Protein AF-A0A8K1I849-F1 (afdb_monomer_lite)

pLDDT: mean 77.31, std 16.28, range [33.94, 93.88]

Radius of gyration: 27.71 Å; chains: 1; bounding box: 70×75×67 Å

Organism: NCBI:txid1174671

InterPro domains:
  IPR000477 Reverse transcriptase domain [PF00078] (23-83)
  IPR000477 Reverse transcriptase domain [PS50878] (1-84)
  IPR024937 Domain X [PF01348] (109-216)
  IPR043502 DNA/RNA polymerase superfamily [SSF56672] (16-98)
  IPR049030 AI2M/AI1M-like, HNH endonuclease domain [PF21368] (250-295)
  IPR051083 Group II Intron Splicing and Mobility/Defense [PTHR34047] (20-305)

Sequence (311 aa):
MRKHIAERSQFRAIDFGNDGFKRLFYIRYADDWIVGIRGTLQEAKEILNKISLFCASIGLTVSESKTKITAINTDPALFLGTSILRSNHRSHRKMGAMRRLRRNNLGLRFEAPLDRINKKLSQTKFMVNGKSAPKFLWLHNDHDQIIVLYNSVLRGYLNYYSFTHNYGRLATYLEYILKQSCAKLLATKFTLGTMAQTYKKFGHRLTSPKGKTFFKPSYRATYKYMVKPNPVVGALSQEKTNATFEYLRCKNCDSDYRVEYHHIRAMQDLNPKISYMDRLMVKANRKRIPLCIACQKMKHRKRETVFDQTT

Foldseek 3Di:
DVVVVVVVVVDPPDPPPDPPDWDWDWDDDPPFIDIDIPDDPVVVVVVVVVVQVVCVVVVHHDDPVPDDDDDLAPDWDAGPQKTKHWDPDFAFDQDDPVRDTDTDPRDIFIARPVVVVVVVCVVQPCDDPNAGAAPLLCLLPDLLVLLLVLQVVLVVVLLQCLQGPCSLVVNVVSLVSSVVNSLNSVCVSVVVVDSVSQCVVCNPQNADPVGRTRDDDDSDRPNDRNPDDDVSVVVVVVPPDPPDVPQFAASPPRDRPAKDKDFDDDLVPQDVVQDVVSVNCVSSVHRIGIHHPVVVVVVVVSVVVVVVPPD

Structure (mmCIF, N/CA/C/O backbone):
data_AF-A0A8K1I849-F1
#
_entry.id   AF-A0A8K1I849-F1
#
loop_
_atom_site.group_PDB
_atom_site.id
_atom_site.type_symbol
_atom_site.label_atom_id
_atom_site.label_alt_id
_atom_site.label_comp_id
_atom_site.label_asym_id
_atom_site.label_entity_id
_atom_site.label_seq_id
_atom_site.pdbx_PDB_ins_code
_atom_site.Cartn_x
_atom_site.Cartn_y
_atom_site.Cartn_z
_atom_site.occupancy
_atom_site.B_iso_or_equiv
_atom_site.auth_seq_id
_atom_site.auth_comp_id
_atom_site.auth_asym_id
_atom_site.auth_atom_id
_atom_site.pdbx_PDB_model_num
ATOM 1 N N . MET A 1 1 ? -32.498 -13.004 22.921 1.00 40.56 1 MET A N 1
ATOM 2 C CA . MET A 1 1 ? -32.167 -12.146 21.754 1.00 40.56 1 MET A CA 1
ATOM 3 C C . MET A 1 1 ? -33.235 -11.077 21.465 1.00 40.56 1 MET A C 1
ATOM 5 O O . MET A 1 1 ? -32.873 -9.914 21.382 1.00 40.56 1 MET A O 1
ATOM 9 N N . ARG A 1 2 ? -34.537 -11.411 21.387 1.00 33.94 2 ARG A N 1
ATOM 10 C CA . ARG A 1 2 ? -35.626 -10.433 21.131 1.00 33.94 2 ARG A CA 1
ATOM 11 C C . ARG A 1 2 ? -35.827 -9.369 22.231 1.00 33.94 2 ARG A C 1
ATOM 13 O O . ARG A 1 2 ? -36.049 -8.213 21.896 1.00 33.94 2 ARG A O 1
ATOM 20 N N . LYS A 1 3 ? -35.656 -9.724 23.513 1.00 40.28 3 LYS A N 1
ATOM 21 C CA . LYS A 1 3 ? -35.734 -8.786 24.660 1.00 40.28 3 LYS A CA 1
ATOM 22 C C . LYS A 1 3 ? -34.736 -7.622 24.543 1.00 40.28 3 LYS A C 1
ATOM 24 O O . LYS A 1 3 ? -35.131 -6.467 24.591 1.00 40.28 3 LYS A O 1
ATOM 29 N N . HIS A 1 4 ? -33.476 -7.927 24.234 1.00 42.62 4 HIS A N 1
ATOM 30 C CA . HIS A 1 4 ? -32.432 -6.913 24.056 1.00 42.62 4 HIS A CA 1
ATOM 31 C C . HIS A 1 4 ? -32.595 -6.059 22.793 1.00 42.62 4 HIS A C 1
ATOM 33 O O . HIS A 1 4 ? -32.086 -4.945 22.744 1.00 42.62 4 HIS A O 1
ATOM 39 N N . ILE A 1 5 ? -33.290 -6.557 21.762 1.00 49.19 5 ILE A N 1
ATOM 40 C CA . ILE A 1 5 ? -33.628 -5.768 20.565 1.00 49.19 5 ILE A CA 1
ATOM 41 C C . ILE A 1 5 ? -34.749 -4.768 20.893 1.00 49.19 5 ILE A C 1
ATOM 43 O O . ILE A 1 5 ? -34.669 -3.616 20.472 1.00 49.19 5 ILE A O 1
ATOM 47 N N . ALA A 1 6 ? -35.741 -5.182 21.691 1.00 50.81 6 ALA A N 1
ATOM 48 C CA . ALA A 1 6 ? -36.818 -4.317 22.174 1.00 50.81 6 ALA A CA 1
ATOM 49 C C . ALA A 1 6 ? -36.298 -3.219 23.122 1.00 50.81 6 ALA A C 1
ATOM 51 O O . ALA A 1 6 ? -36.608 -2.048 22.917 1.00 50.81 6 ALA A O 1
ATOM 52 N N . GLU A 1 7 ? -35.412 -3.554 24.065 1.00 55.34 7 GLU A N 1
ATOM 53 C CA . GLU A 1 7 ? -34.716 -2.575 24.924 1.00 55.34 7 GLU A CA 1
ATOM 54 C C . GLU A 1 7 ? -33.895 -1.567 24.098 1.00 55.34 7 GLU A C 1
ATOM 56 O O . GLU A 1 7 ? -33.888 -0.370 24.379 1.00 55.34 7 GLU A O 1
ATOM 61 N N . ARG A 1 8 ? -33.261 -2.017 23.004 1.00 50.53 8 ARG A N 1
ATOM 62 C CA . ARG A 1 8 ? -32.511 -1.150 22.077 1.00 50.53 8 ARG A CA 1
ATOM 63 C C . ARG A 1 8 ? -33.383 -0.121 21.356 1.00 50.53 8 ARG A C 1
ATOM 65 O O . ARG A 1 8 ? -32.864 0.911 20.941 1.00 50.53 8 ARG A O 1
ATOM 72 N N . SER A 1 9 ? -34.669 -0.419 21.169 1.00 51.84 9 SER A N 1
ATOM 73 C CA . SER A 1 9 ? -35.619 0.434 20.445 1.00 51.84 9 SER A CA 1
ATOM 74 C C . SER A 1 9 ? -36.233 1.545 21.305 1.00 51.84 9 SER A C 1
ATOM 76 O O . SER A 1 9 ? -36.735 2.523 20.757 1.00 51.84 9 SER A O 1
ATOM 78 N N . GLN A 1 10 ? -36.144 1.435 22.638 1.00 50.25 10 GLN A N 1
ATOM 79 C CA . GLN A 1 10 ? -36.663 2.439 23.577 1.00 50.25 10 GLN A CA 1
ATOM 80 C C . GLN A 1 10 ? -35.821 3.723 23.612 1.00 50.25 10 GLN A C 1
ATOM 82 O O . GLN A 1 10 ? -36.322 4.785 23.973 1.00 50.25 10 GLN A O 1
ATOM 87 N N . PHE A 1 11 ? -34.560 3.666 23.181 1.00 48.47 11 PHE A N 1
ATOM 88 C CA . PHE A 1 11 ? -33.680 4.829 23.134 1.00 48.47 11 PHE A CA 1
ATOM 89 C C . PHE A 1 11 ? -33.565 5.368 21.702 1.00 48.47 11 PHE A C 1
ATOM 91 O O . PHE A 1 11 ? -33.122 4.667 20.789 1.00 48.47 11 PHE A O 1
ATOM 98 N N . ARG A 1 12 ? -33.926 6.642 21.486 1.00 44.44 12 ARG A N 1
ATOM 99 C CA . ARG A 1 12 ? -33.784 7.303 20.176 1.00 44.44 12 ARG A CA 1
ATOM 100 C C . ARG A 1 12 ? -32.334 7.220 19.688 1.00 44.44 12 ARG A C 1
ATOM 102 O O . ARG A 1 12 ? -31.409 7.684 20.348 1.00 44.44 12 ARG A O 1
ATOM 109 N N . ALA A 1 13 ? -32.139 6.743 18.458 1.00 48.34 13 ALA A N 1
ATOM 110 C CA . ALA A 1 13 ? -30.832 6.560 17.818 1.00 48.34 13 ALA A CA 1
ATOM 111 C C . ALA A 1 13 ? -30.008 7.854 17.583 1.00 48.34 13 ALA A C 1
ATOM 113 O O . ALA A 1 13 ? -28.951 7.794 16.947 1.00 48.34 13 ALA A O 1
ATOM 114 N N . ILE A 1 14 ? -30.458 9.026 18.051 1.00 44.47 14 ILE A N 1
ATOM 115 C CA . ILE A 1 14 ? -29.965 10.354 17.633 1.00 44.47 14 ILE A CA 1
ATOM 116 C C . ILE A 1 14 ? -29.714 11.312 18.816 1.00 44.47 14 ILE A C 1
ATOM 118 O O . ILE A 1 14 ? -29.212 12.407 18.590 1.00 44.47 14 ILE A O 1
ATOM 122 N N . ASP A 1 15 ? -29.961 10.938 20.076 1.00 42.47 15 ASP A N 1
ATOM 123 C CA . ASP A 1 15 ? -29.636 11.868 21.166 1.00 42.47 15 ASP A CA 1
ATOM 124 C C . ASP A 1 15 ? -28.125 11.856 21.467 1.00 42.47 15 ASP A C 1
ATOM 126 O O . ASP A 1 15 ? -27.563 10.904 22.015 1.00 42.47 15 ASP A O 1
ATOM 130 N N . PHE A 1 16 ? -27.426 12.889 20.994 1.00 49.12 16 PHE A N 1
ATOM 131 C CA . PHE A 1 16 ? -25.986 13.053 21.181 1.00 49.12 16 PHE A CA 1
ATOM 132 C C . PHE A 1 16 ? -25.639 13.764 22.497 1.00 49.12 16 PHE A C 1
ATOM 134 O O . PHE A 1 16 ? -24.451 13.782 22.832 1.00 49.12 16 PHE A O 1
ATOM 141 N N . GLY A 1 17 ? -26.628 14.326 23.207 1.00 48.84 17 GLY A N 1
ATOM 142 C CA . GLY A 1 17 ? -26.443 15.177 24.387 1.00 48.84 17 GLY A CA 1
ATOM 143 C C . GLY A 1 17 ? -26.643 14.494 25.742 1.00 48.84 17 GLY A C 1
ATOM 144 O O . GLY A 1 17 ? -26.240 15.063 26.747 1.00 48.84 17 GLY A O 1
ATOM 145 N N . ASN A 1 18 ? -27.213 13.286 25.784 1.00 51.16 18 ASN A N 1
ATOM 146 C CA . ASN A 1 18 ? -27.456 12.568 27.038 1.00 51.16 18 ASN A CA 1
ATOM 147 C C . ASN A 1 18 ? -26.237 11.739 27.483 1.00 51.16 18 ASN A C 1
ATOM 149 O O . ASN A 1 18 ? -25.807 10.828 26.770 1.00 51.16 18 ASN A O 1
ATOM 153 N N . ASP A 1 19 ? -25.720 12.021 28.683 1.00 54.88 19 ASP A N 1
ATOM 154 C CA . ASP A 1 19 ? -24.564 11.340 29.299 1.00 54.88 19 ASP A CA 1
ATOM 155 C C . ASP A 1 19 ? -24.845 9.851 29.614 1.00 54.88 19 ASP A C 1
ATOM 157 O O . ASP A 1 19 ? -23.942 9.021 29.711 1.00 54.88 19 ASP A O 1
ATOM 161 N N . GLY A 1 20 ? -26.128 9.470 29.661 1.00 54.41 20 GLY A N 1
ATOM 162 C CA . GLY A 1 20 ? -26.575 8.082 29.801 1.00 54.41 20 GLY A CA 1
ATOM 163 C C . GLY A 1 20 ? -26.543 7.246 28.511 1.00 54.41 20 GLY A C 1
ATOM 164 O O . GLY A 1 20 ? -26.659 6.022 28.584 1.00 54.41 20 GLY A O 1
ATOM 165 N N . PHE A 1 21 ? -26.380 7.846 27.320 1.00 60.16 21 PHE A N 1
ATOM 166 C CA . PHE A 1 21 ? -26.436 7.096 26.055 1.00 60.16 21 PHE A CA 1
ATOM 167 C C . PHE A 1 21 ? -25.064 6.570 25.610 1.00 60.16 21 PHE A C 1
ATOM 169 O O . PHE A 1 21 ? -24.376 7.148 24.756 1.00 60.16 21 PHE A O 1
ATOM 176 N N . LYS A 1 22 ? -24.681 5.416 26.162 1.00 66.06 22 LYS A N 1
ATOM 177 C CA . LYS A 1 22 ? -23.439 4.713 25.814 1.00 66.06 22 LYS A CA 1
ATOM 178 C C . LYS A 1 22 ? -23.646 3.850 24.569 1.00 66.06 22 LYS A C 1
ATOM 180 O O . LYS A 1 22 ? -24.482 2.950 24.538 1.00 66.06 22 LYS A O 1
ATOM 185 N N . ARG A 1 23 ? -22.873 4.120 23.510 1.00 69.44 23 ARG A N 1
ATOM 186 C CA . ARG A 1 23 ? -22.848 3.288 22.294 1.00 69.44 23 ARG A CA 1
ATOM 187 C C . ARG A 1 23 ? -21.627 2.384 22.317 1.00 69.44 23 ARG A C 1
ATOM 189 O O . ARG A 1 23 ? -20.505 2.877 22.436 1.00 69.44 23 ARG A O 1
ATOM 196 N N . LEU A 1 24 ? -21.867 1.093 22.120 1.00 82.69 24 LEU A N 1
ATOM 197 C CA . LEU A 1 24 ? -20.843 0.096 21.849 1.00 82.69 24 LEU A CA 1
ATOM 198 C C . LEU A 1 24 ? -20.982 -0.383 20.403 1.00 82.69 24 LEU A C 1
ATOM 200 O O . LEU A 1 24 ? -22.062 -0.783 19.962 1.00 82.69 24 LEU A O 1
ATOM 204 N N . PHE A 1 25 ? -19.876 -0.336 19.673 1.00 85.12 25 PHE A N 1
ATOM 205 C CA . PHE A 1 25 ? -19.735 -0.885 18.333 1.00 85.12 25 PHE A CA 1
ATOM 206 C C . PHE A 1 25 ? -18.730 -2.024 18.374 1.00 85.12 25 PHE A C 1
ATOM 208 O O . PHE A 1 25 ? -17.683 -1.894 18.996 1.00 85.12 25 PHE A O 1
ATOM 215 N N . TYR A 1 26 ? -19.037 -3.120 17.694 1.00 88.94 26 TYR A N 1
ATOM 216 C CA . TYR A 1 26 ? -18.156 -4.272 17.584 1.00 88.94 26 TYR A CA 1
ATOM 217 C C . TYR A 1 26 ? -18.028 -4.665 16.119 1.00 88.94 26 TYR A C 1
ATOM 219 O O . TYR A 1 26 ? -19.035 -4.790 15.421 1.00 88.94 26 TYR A O 1
ATOM 227 N N . ILE A 1 27 ? -16.792 -4.837 15.660 1.00 90.06 27 ILE A N 1
ATOM 228 C CA . ILE A 1 27 ? -16.471 -5.308 14.314 1.00 90.06 27 ILE A CA 1
ATOM 229 C C . ILE A 1 27 ? -15.410 -6.397 14.449 1.00 90.06 27 ILE A C 1
ATOM 231 O O . ILE A 1 27 ? -14.403 -6.199 15.127 1.00 90.06 27 ILE A O 1
ATOM 235 N N . ARG A 1 28 ? -15.620 -7.528 13.773 1.00 89.25 28 ARG A N 1
ATOM 236 C CA . ARG A 1 28 ? -14.688 -8.659 13.723 1.00 89.25 28 ARG A CA 1
ATOM 237 C C . ARG A 1 28 ? -14.392 -9.043 12.279 1.00 89.25 28 ARG A C 1
ATOM 239 O O . ARG A 1 28 ? -15.302 -9.099 11.455 1.00 89.25 28 ARG A O 1
ATOM 246 N N . TYR A 1 29 ? -13.130 -9.340 12.000 1.00 87.88 29 TYR A N 1
ATOM 247 C CA . TYR A 1 29 ? -12.641 -9.902 10.750 1.00 87.88 29 TYR A CA 1
ATOM 248 C C . TYR A 1 29 ? -11.634 -11.015 11.068 1.00 87.88 29 TYR A C 1
ATOM 250 O O . TYR A 1 29 ? -10.515 -10.737 11.490 1.00 87.88 29 TYR A O 1
ATOM 258 N N . ALA A 1 30 ? -12.036 -12.276 10.873 1.00 87.06 30 ALA A N 1
ATOM 259 C CA . ALA A 1 30 ? -11.278 -13.448 11.326 1.00 87.06 30 ALA A CA 1
A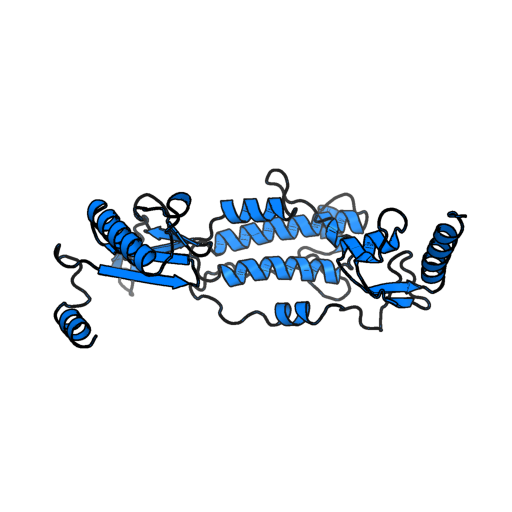TOM 260 C C . ALA A 1 30 ? -10.900 -13.334 12.819 1.00 87.06 30 ALA A C 1
ATOM 262 O O . ALA A 1 30 ? -11.806 -13.295 13.654 1.00 87.06 30 ALA A O 1
ATOM 263 N N . ASP A 1 31 ? -9.610 -13.252 13.150 1.00 84.69 31 ASP A N 1
ATOM 264 C CA . ASP A 1 31 ? -9.111 -13.109 14.526 1.00 84.69 31 ASP A CA 1
ATOM 265 C C . ASP A 1 31 ? -8.946 -11.647 14.964 1.00 84.69 31 ASP A C 1
ATOM 267 O O . ASP A 1 31 ? -8.886 -11.366 16.160 1.00 84.69 31 ASP A O 1
ATOM 271 N N . ASP A 1 32 ? -8.919 -10.706 14.016 1.00 85.62 32 ASP A N 1
ATOM 272 C CA . ASP A 1 32 ? -8.790 -9.279 14.300 1.00 85.62 32 ASP A CA 1
ATOM 273 C C . ASP A 1 32 ? -10.168 -8.680 14.614 1.00 85.62 32 ASP A C 1
ATOM 275 O O . ASP A 1 32 ? -11.109 -8.756 13.820 1.00 85.62 32 ASP A O 1
ATOM 279 N N . TRP A 1 33 ? -10.299 -8.017 15.758 1.00 89.31 33 TRP A N 1
ATOM 280 C CA . TRP A 1 33 ? -11.529 -7.336 16.156 1.00 89.31 33 TRP A CA 1
ATOM 281 C C . TRP A 1 33 ? -11.246 -5.952 16.733 1.00 89.31 33 TRP A C 1
ATOM 283 O O . TRP A 1 33 ? -10.154 -5.659 17.213 1.00 89.31 33 TRP A O 1
ATOM 293 N N . ILE A 1 34 ? -12.248 -5.080 16.660 1.00 91.25 34 ILE A N 1
ATOM 294 C CA . ILE A 1 34 ? -12.216 -3.743 17.244 1.00 91.25 34 ILE A CA 1
ATOM 295 C C . ILE A 1 34 ? -13.549 -3.449 17.927 1.00 91.25 34 ILE A C 1
ATOM 297 O O . ILE A 1 34 ? -14.625 -3.724 17.387 1.00 91.25 34 ILE A O 1
ATOM 301 N N . VAL A 1 35 ? -13.466 -2.881 19.130 1.00 90.44 35 VAL A N 1
ATOM 302 C CA . VAL A 1 35 ? -14.620 -2.442 19.916 1.00 90.44 35 VAL A CA 1
ATOM 303 C C . VAL A 1 35 ? -14.536 -0.924 20.064 1.00 90.44 35 VAL A C 1
ATOM 305 O O . VAL A 1 35 ? -13.564 -0.397 20.599 1.00 90.44 35 VAL A O 1
ATOM 308 N N . GLY A 1 36 ? -15.538 -0.208 19.562 1.00 89.25 36 GLY A N 1
ATOM 309 C CA . GLY A 1 36 ? -15.676 1.236 19.725 1.00 89.25 36 GLY A CA 1
ATOM 310 C C . GLY A 1 36 ? -16.627 1.548 20.872 1.00 89.25 36 GLY A C 1
ATOM 311 O O . GLY A 1 36 ? -17.797 1.179 20.804 1.00 89.25 36 GLY A O 1
ATOM 312 N N . ILE A 1 37 ? -16.144 2.240 21.902 1.00 87.06 37 ILE A N 1
ATOM 313 C CA . ILE A 1 37 ? -16.926 2.590 23.094 1.00 87.06 37 ILE A CA 1
ATOM 314 C C . ILE A 1 37 ? -17.004 4.112 23.186 1.00 87.06 37 ILE A C 1
ATOM 316 O O . ILE A 1 37 ? -15.984 4.799 23.131 1.00 87.06 37 ILE A O 1
ATOM 320 N N . ARG A 1 38 ? -18.218 4.651 23.325 1.00 83.81 38 ARG A N 1
ATOM 321 C CA . ARG A 1 38 ? -18.421 6.039 23.758 1.00 83.81 38 ARG A CA 1
ATOM 322 C C . ARG A 1 38 ? -18.546 6.040 25.282 1.00 83.81 38 ARG A C 1
ATOM 324 O O . ARG A 1 38 ? -19.649 5.857 25.784 1.00 83.81 38 ARG A O 1
ATOM 331 N N . GLY A 1 39 ? -17.420 6.199 25.969 1.00 83.19 39 GLY A N 1
ATOM 332 C CA . GLY A 1 39 ? -17.322 6.044 27.419 1.00 83.19 39 GLY A CA 1
ATOM 333 C C . GLY A 1 39 ? -15.946 6.424 27.965 1.00 83.19 39 GLY A C 1
ATOM 334 O O . GLY A 1 39 ? -15.106 6.951 27.228 1.00 83.19 39 GLY A O 1
ATOM 335 N N . THR A 1 40 ? -15.721 6.164 29.252 1.00 86.25 40 THR A N 1
ATOM 336 C CA . THR A 1 40 ? -14.447 6.454 29.932 1.00 86.25 40 THR A CA 1
ATOM 337 C C . THR A 1 40 ? -13.411 5.344 29.709 1.00 86.25 40 THR A C 1
ATOM 339 O O . THR A 1 40 ? -13.722 4.240 29.259 1.00 86.25 40 THR A O 1
ATOM 342 N N . LEU A 1 41 ? -12.143 5.618 30.039 1.00 86.75 41 LEU A N 1
ATOM 343 C CA . LEU A 1 41 ? -11.076 4.612 29.961 1.00 86.75 41 LEU A CA 1
ATOM 344 C C . LEU A 1 41 ? -11.334 3.420 30.898 1.00 86.75 41 LEU A C 1
ATOM 346 O O . LEU A 1 41 ? -10.996 2.288 30.557 1.00 86.75 41 LEU A O 1
ATOM 350 N N . GLN A 1 42 ? -11.924 3.672 32.067 1.00 88.69 42 GLN A N 1
ATOM 351 C CA . GLN A 1 42 ? -12.242 2.634 33.045 1.00 88.69 42 GLN A CA 1
ATOM 352 C C . GLN A 1 42 ? -13.262 1.642 32.480 1.00 88.69 42 GLN A C 1
ATOM 354 O O . GLN A 1 42 ? -13.030 0.438 32.520 1.00 88.69 42 GLN A O 1
ATOM 359 N N . GLU A 1 43 ? -14.311 2.140 31.830 1.00 86.94 43 GLU A N 1
ATOM 360 C CA . GLU A 1 43 ? -15.310 1.299 31.163 1.00 86.94 43 GLU A CA 1
ATOM 361 C C . GLU A 1 43 ? -14.695 0.452 30.045 1.00 86.94 43 GLU A C 1
ATOM 363 O O . GLU A 1 43 ? -15.034 -0.720 29.881 1.00 86.94 43 GLU A O 1
ATOM 368 N N . ALA A 1 44 ? -13.750 1.018 29.288 1.00 88.94 44 ALA A N 1
ATOM 369 C CA . ALA A 1 44 ? -13.028 0.265 28.267 1.00 88.94 44 ALA A CA 1
ATOM 370 C C . ALA A 1 44 ? -12.204 -0.886 28.870 1.00 88.94 44 ALA A C 1
ATOM 372 O O . ALA A 1 44 ? -12.181 -1.977 28.299 1.00 88.94 44 ALA A O 1
ATOM 373 N N . LYS A 1 45 ? -11.575 -0.672 30.034 1.00 90.62 45 LYS A N 1
ATOM 374 C CA . LYS A 1 45 ? -10.851 -1.722 30.771 1.00 90.62 45 LYS A CA 1
ATOM 375 C C . LYS A 1 45 ? -11.796 -2.793 31.314 1.00 90.62 45 LYS A C 1
ATOM 377 O O . LYS A 1 45 ? -11.506 -3.976 31.184 1.00 90.62 45 LYS A O 1
ATOM 382 N N . GLU A 1 46 ? -12.944 -2.405 31.861 1.00 91.38 46 GLU A N 1
ATOM 383 C CA . GLU A 1 46 ? -13.953 -3.353 32.348 1.00 91.38 46 GLU A CA 1
ATOM 384 C C . GLU A 1 46 ? -14.502 -4.237 31.225 1.00 91.38 46 GLU A C 1
ATOM 386 O O . GLU A 1 46 ? -14.643 -5.449 31.389 1.00 91.38 46 GLU A O 1
ATOM 391 N N . ILE A 1 47 ? -14.788 -3.644 30.063 1.00 89.69 47 ILE A N 1
ATOM 392 C CA . ILE A 1 47 ? -15.239 -4.387 28.883 1.00 89.69 47 ILE A CA 1
ATOM 393 C C . ILE A 1 47 ? -14.140 -5.330 28.394 1.00 89.69 47 ILE A C 1
ATOM 395 O O . ILE A 1 47 ? -14.435 -6.483 28.087 1.00 89.69 47 ILE A O 1
ATOM 399 N N . LEU A 1 48 ? -12.882 -4.880 28.366 1.00 90.25 48 LEU A N 1
ATOM 400 C CA . LEU A 1 48 ? -11.762 -5.743 28.005 1.00 90.25 48 LEU A CA 1
ATOM 401 C C . LEU A 1 48 ? -11.643 -6.938 28.960 1.00 90.25 48 LEU A C 1
ATOM 403 O O . LEU A 1 48 ? -11.535 -8.063 28.489 1.00 90.25 48 LEU A O 1
ATOM 407 N N . ASN A 1 49 ? -11.757 -6.723 30.273 1.00 91.25 49 ASN A N 1
ATOM 408 C CA . ASN A 1 49 ? -11.714 -7.803 31.262 1.00 91.25 49 ASN A CA 1
ATOM 409 C C . ASN A 1 49 ? -12.850 -8.814 31.057 1.00 91.25 49 ASN A C 1
ATOM 411 O O . ASN A 1 49 ? -12.612 -10.020 31.069 1.00 91.25 49 ASN A O 1
ATOM 415 N N . LYS A 1 50 ? -14.076 -8.341 30.800 1.00 91.75 50 LYS A N 1
ATOM 416 C CA . LYS A 1 50 ? -15.220 -9.214 30.487 1.00 91.75 50 LYS A CA 1
ATOM 417 C C . LYS A 1 50 ? -14.981 -10.038 29.219 1.00 91.75 50 LYS A C 1
ATOM 419 O O . LYS A 1 50 ? -15.308 -11.222 29.195 1.00 91.75 50 LYS A O 1
ATOM 424 N N . ILE A 1 51 ? -14.395 -9.433 28.184 1.00 90.06 51 ILE A N 1
ATOM 425 C CA . ILE A 1 51 ? -14.030 -10.134 26.946 1.00 90.06 51 ILE A CA 1
ATOM 426 C C . ILE A 1 51 ? -12.940 -11.174 27.221 1.00 90.06 51 ILE A C 1
ATOM 428 O O . ILE A 1 51 ? -13.067 -12.300 26.757 1.00 90.06 51 ILE A O 1
ATOM 432 N N . SER A 1 52 ? -11.913 -10.841 28.005 1.00 90.38 52 SER A N 1
ATOM 433 C CA . SER A 1 52 ? -10.838 -11.774 28.361 1.00 90.38 52 SER A CA 1
ATOM 434 C C . SER A 1 52 ? -11.352 -12.986 29.136 1.00 90.38 52 SER A C 1
ATOM 436 O O . SER A 1 52 ? -10.982 -14.110 28.809 1.00 90.38 52 SER A O 1
ATOM 438 N N . LEU A 1 53 ? -12.255 -12.781 30.101 1.00 92.25 53 LEU A N 1
ATOM 439 C CA . LEU A 1 53 ? -12.904 -13.871 30.839 1.00 92.25 53 LEU A CA 1
ATOM 440 C C . LEU A 1 53 ? -13.745 -14.764 29.916 1.00 92.25 53 LEU A C 1
ATOM 442 O O . LEU A 1 53 ? -13.699 -15.986 30.026 1.00 92.25 53 LEU A O 1
ATOM 446 N N . PHE A 1 54 ? -14.475 -14.165 28.972 1.00 90.69 54 PHE A N 1
ATOM 447 C CA . PHE A 1 54 ? -15.233 -14.918 27.972 1.00 90.69 54 PHE A CA 1
ATOM 448 C C . PHE A 1 54 ? -14.324 -15.685 27.001 1.00 90.69 54 PHE A C 1
ATOM 450 O O . PHE A 1 54 ? -14.620 -16.817 26.643 1.00 90.69 54 PHE A O 1
ATOM 457 N N . CYS A 1 55 ? -13.202 -15.105 26.574 1.00 89.00 55 CYS A N 1
ATOM 458 C CA . CYS A 1 55 ? -12.226 -15.814 25.751 1.00 89.00 55 CYS A CA 1
ATOM 459 C C . CYS A 1 55 ? -11.626 -17.007 26.506 1.00 89.00 55 CYS A C 1
ATOM 461 O O . CYS A 1 55 ? -11.521 -18.092 25.936 1.00 89.00 55 CYS A O 1
ATOM 463 N N . ALA A 1 56 ? -11.319 -16.841 27.795 1.00 91.31 56 ALA A N 1
ATOM 464 C CA . ALA A 1 56 ? -10.813 -17.924 28.627 1.00 91.31 56 ALA A CA 1
ATOM 465 C C . ALA A 1 56 ? -11.823 -19.079 28.753 1.00 91.31 56 ALA A C 1
ATOM 467 O O . ALA A 1 56 ? -11.421 -20.239 28.684 1.00 91.31 56 ALA A O 1
ATOM 468 N N . SER A 1 57 ? -13.129 -18.792 28.850 1.00 92.94 57 SER A N 1
ATOM 469 C CA . SER A 1 57 ? -14.157 -19.843 28.937 1.00 92.94 57 SER A CA 1
ATOM 470 C C . SER A 1 57 ? -14.305 -20.676 27.658 1.00 92.94 57 SER A C 1
ATOM 472 O O . SER A 1 57 ? -14.761 -21.814 27.726 1.00 92.94 57 SER A O 1
ATOM 474 N N . ILE A 1 58 ? -13.888 -20.143 26.505 1.00 92.50 58 ILE A N 1
ATOM 475 C CA . ILE A 1 58 ? -13.849 -20.860 25.219 1.00 92.50 58 ILE A CA 1
ATOM 476 C C . ILE A 1 58 ? -12.447 -21.392 24.871 1.00 92.50 58 ILE A C 1
ATOM 478 O O . ILE A 1 58 ? -12.219 -21.816 23.740 1.00 92.50 58 ILE A O 1
ATOM 482 N N . GLY A 1 59 ? -11.503 -21.360 25.819 1.00 89.69 59 GLY A N 1
ATOM 483 C CA . GLY A 1 59 ? -10.142 -21.876 25.639 1.00 89.69 59 GLY A CA 1
ATOM 484 C C . GLY A 1 59 ? -9.219 -20.988 24.796 1.00 89.69 59 GLY A C 1
ATOM 485 O O . GLY A 1 59 ? -8.232 -21.476 24.250 1.00 89.69 59 GLY A O 1
ATOM 486 N N . LEU A 1 60 ? -9.524 -19.693 24.659 1.00 89.06 60 LEU A N 1
ATOM 487 C CA . LEU A 1 60 ? -8.710 -18.723 23.924 1.00 89.06 60 LEU A CA 1
ATOM 488 C C . LEU A 1 60 ? -8.063 -17.704 24.867 1.00 89.06 60 LEU A C 1
ATOM 490 O O . LEU A 1 60 ? -8.718 -17.125 25.730 1.00 89.06 60 LEU A O 1
ATOM 494 N N . THR A 1 61 ? -6.789 -17.396 24.634 1.00 86.38 61 THR A N 1
ATOM 495 C CA . THR A 1 61 ? -6.063 -16.374 25.401 1.00 86.38 61 THR A CA 1
ATOM 496 C C . THR A 1 61 ? -5.978 -15.072 24.612 1.00 86.38 61 THR A C 1
ATOM 498 O O . THR A 1 61 ? -5.525 -15.049 23.465 1.00 86.38 61 THR A O 1
ATOM 501 N N . VAL A 1 62 ? -6.392 -13.961 25.226 1.00 83.12 62 VAL A N 1
ATOM 502 C CA . VAL A 1 62 ? -6.249 -12.627 24.630 1.00 83.12 62 VAL A CA 1
ATOM 503 C C . VAL A 1 62 ? -4.790 -12.184 24.735 1.00 83.12 62 VAL A C 1
ATOM 505 O O . VAL A 1 62 ? -4.192 -12.201 25.804 1.00 83.12 62 VAL A O 1
ATOM 508 N N . SER A 1 63 ? -4.198 -11.777 23.612 1.00 83.88 63 SER A N 1
ATOM 509 C CA . SER A 1 63 ? -2.813 -11.303 23.574 1.00 83.88 63 SER A CA 1
ATOM 510 C C . SER A 1 63 ? -2.727 -9.858 24.070 1.00 83.88 63 SER A C 1
ATOM 512 O O . SER A 1 63 ? -3.107 -8.927 23.357 1.00 83.88 63 SER A O 1
ATOM 514 N N . GLU A 1 64 ? -2.186 -9.657 25.270 1.00 78.56 64 GLU A N 1
ATOM 515 C CA . GLU A 1 64 ? -1.996 -8.322 25.858 1.00 78.56 64 GLU A CA 1
ATOM 516 C C . GLU A 1 64 ? -1.080 -7.439 25.004 1.00 78.56 64 GLU A C 1
ATOM 518 O O . GLU A 1 64 ? -1.374 -6.270 24.780 1.00 78.56 64 GLU A O 1
ATOM 523 N N . SER A 1 65 ? -0.025 -8.015 24.419 1.00 76.50 65 SER A N 1
ATOM 524 C CA . SER A 1 65 ? 0.928 -7.282 23.574 1.00 76.50 65 SER A CA 1
ATOM 525 C C . SER A 1 65 ? 0.321 -6.735 22.278 1.00 76.50 65 SER A C 1
ATOM 527 O O . SER A 1 65 ? 0.804 -5.739 21.738 1.00 76.50 65 SER A O 1
ATOM 529 N N . LYS A 1 66 ? -0.743 -7.366 21.765 1.00 79.69 66 LYS A N 1
ATOM 530 C CA . LYS A 1 66 ? -1.489 -6.898 20.584 1.00 79.69 66 LYS A CA 1
ATOM 531 C C . LYS A 1 66 ? -2.665 -5.997 20.952 1.00 79.69 66 LYS A C 1
ATOM 533 O O . LYS A 1 66 ? -3.132 -5.232 20.107 1.00 79.69 66 LYS A O 1
ATOM 538 N N . THR A 1 67 ? -3.153 -6.092 22.185 1.00 81.88 67 THR A N 1
ATOM 539 C CA . THR A 1 67 ? -4.340 -5.373 22.635 1.00 81.88 67 THR A CA 1
ATOM 540 C C . THR A 1 67 ? -3.959 -3.955 23.032 1.00 81.88 67 THR A C 1
ATOM 542 O O . THR A 1 67 ? -3.275 -3.730 24.023 1.00 81.88 67 THR A O 1
ATOM 545 N N . LYS A 1 68 ? -4.421 -2.970 22.258 1.00 86.44 68 LYS A N 1
ATOM 546 C CA . LYS A 1 68 ? -4.160 -1.555 22.535 1.00 86.44 68 LYS A CA 1
ATOM 547 C C . LYS A 1 68 ? -5.468 -0.807 22.758 1.00 86.44 68 LYS A C 1
ATOM 549 O O . LYS A 1 68 ? -6.257 -0.639 21.829 1.00 86.44 68 LYS A O 1
ATOM 554 N N . ILE A 1 69 ? -5.667 -0.296 23.971 1.00 86.31 69 ILE A N 1
ATOM 555 C CA . ILE A 1 69 ? -6.731 0.673 24.248 1.00 86.31 69 ILE A CA 1
ATOM 556 C C . ILE A 1 69 ? -6.228 2.044 23.788 1.00 86.31 69 ILE A C 1
ATOM 558 O O . ILE A 1 69 ? -5.178 2.508 24.226 1.00 86.31 69 ILE A O 1
ATOM 562 N N . THR A 1 70 ? -6.952 2.675 22.866 1.00 86.56 70 THR A N 1
ATOM 563 C CA . THR A 1 70 ? -6.594 3.989 22.314 1.00 86.56 70 THR A CA 1
ATOM 564 C C . THR A 1 70 ? -7.762 4.950 22.427 1.00 86.56 70 THR A C 1
ATOM 566 O O . THR A 1 70 ? -8.909 4.592 22.157 1.00 86.56 70 THR A O 1
ATOM 569 N N . ALA A 1 71 ? -7.466 6.191 22.803 1.00 85.31 71 ALA A N 1
ATOM 570 C CA . ALA A 1 71 ? -8.426 7.277 22.716 1.00 85.31 71 ALA A CA 1
ATOM 571 C C . ALA A 1 71 ? -8.351 7.888 21.310 1.00 85.31 71 ALA A C 1
ATOM 573 O O . ALA A 1 71 ? -7.392 8.574 20.978 1.00 85.31 71 ALA A O 1
ATOM 574 N N . ILE A 1 72 ? -9.388 7.676 20.492 1.00 83.25 72 ILE A N 1
ATOM 575 C CA . ILE A 1 72 ? -9.431 8.074 19.065 1.00 83.25 72 ILE A CA 1
ATOM 576 C C . ILE A 1 72 ? -9.236 9.596 18.850 1.00 83.25 72 ILE A C 1
ATOM 578 O O . ILE A 1 72 ? -8.917 10.038 17.745 1.00 83.25 72 ILE A O 1
ATOM 582 N N . ASN A 1 73 ? -9.444 10.413 19.891 1.00 78.44 73 ASN A N 1
ATOM 583 C CA . ASN A 1 73 ? -9.213 11.861 19.846 1.00 78.44 73 ASN A CA 1
ATOM 584 C C . ASN A 1 73 ? -7.718 12.234 19.869 1.00 78.44 73 ASN A C 1
ATOM 586 O O . ASN A 1 73 ? -7.356 13.264 19.306 1.00 78.44 73 ASN A O 1
ATOM 590 N N . THR A 1 74 ? -6.877 11.439 20.535 1.00 80.00 74 THR A N 1
ATOM 591 C CA . THR A 1 74 ? -5.436 11.695 20.686 1.00 80.00 74 THR A CA 1
ATOM 592 C C . THR A 1 74 ? -4.620 10.789 19.779 1.00 80.00 74 THR A C 1
ATOM 594 O O . THR A 1 74 ? -3.790 11.278 19.018 1.00 80.00 74 THR A O 1
ATOM 597 N N . ASP A 1 75 ? -4.910 9.487 19.797 1.00 84.69 75 ASP A N 1
ATOM 598 C CA . ASP A 1 75 ? -4.129 8.473 19.100 1.00 84.69 75 ASP A CA 1
ATOM 599 C C . ASP A 1 75 ? -4.951 7.740 18.033 1.00 84.69 75 ASP A C 1
ATOM 601 O O . ASP A 1 75 ? -6.090 7.335 18.287 1.00 84.69 75 ASP A O 1
ATOM 605 N N . PRO A 1 76 ? -4.375 7.489 16.843 1.00 87.69 76 PRO A N 1
ATOM 606 C CA . PRO A 1 76 ? -5.026 6.675 15.830 1.00 87.69 76 PRO A CA 1
ATOM 607 C C . PRO A 1 76 ? -5.073 5.199 16.250 1.00 87.69 76 PRO A C 1
ATOM 609 O O . PRO A 1 76 ? -4.074 4.619 16.690 1.00 87.69 76 PRO A O 1
ATOM 612 N N . ALA A 1 77 ? -6.221 4.562 16.027 1.00 90.25 77 ALA A N 1
ATOM 613 C CA . ALA A 1 77 ? -6.387 3.119 16.166 1.00 90.25 77 ALA A CA 1
ATOM 614 C C . ALA A 1 77 ? -6.039 2.428 14.841 1.00 90.25 77 ALA A C 1
ATOM 616 O O . ALA A 1 77 ? -6.556 2.801 13.788 1.00 90.25 77 ALA A O 1
ATOM 617 N N . LEU A 1 78 ? -5.169 1.417 14.865 1.00 90.94 78 LEU A N 1
ATOM 618 C CA . LEU A 1 78 ? -4.819 0.647 13.671 1.00 90.94 78 LEU A CA 1
ATOM 619 C C . LEU A 1 78 ? -5.700 -0.604 13.590 1.00 90.94 78 LEU A C 1
ATOM 621 O O . LEU A 1 78 ? -5.604 -1.473 14.449 1.00 90.94 78 LEU A O 1
ATOM 625 N N . PHE A 1 79 ? -6.502 -0.730 12.536 1.00 90.50 79 PHE A N 1
ATOM 626 C CA . PHE A 1 79 ? -7.338 -1.907 12.291 1.00 90.50 79 PHE A CA 1
ATOM 627 C C . PHE A 1 79 ? -7.267 -2.301 10.818 1.00 90.50 79 PHE A C 1
ATOM 629 O O . PHE A 1 79 ? -7.363 -1.433 9.950 1.00 90.50 79 PHE A O 1
ATOM 636 N N . LEU A 1 80 ? -7.038 -3.590 10.529 1.00 88.88 80 LEU A N 1
ATOM 637 C CA . LEU A 1 80 ? -6.870 -4.121 9.166 1.00 88.88 80 LEU A CA 1
ATOM 638 C C . LEU A 1 80 ? -6.002 -3.200 8.292 1.00 88.88 80 LEU A C 1
ATOM 640 O O . LEU A 1 80 ? -6.425 -2.699 7.258 1.00 88.88 80 LEU A O 1
ATOM 644 N N . GLY A 1 81 ? -4.806 -2.852 8.769 1.00 87.81 81 GLY A N 1
ATOM 645 C CA . GLY A 1 81 ? -3.864 -2.031 8.000 1.00 87.81 81 GLY A CA 1
ATOM 646 C C . GLY A 1 81 ? -4.289 -0.594 7.691 1.00 87.81 81 GLY A C 1
ATOM 647 O O . GLY A 1 81 ? -3.601 0.055 6.901 1.00 87.81 81 GLY A O 1
ATOM 648 N N . THR A 1 82 ? -5.347 -0.095 8.327 1.00 91.25 82 THR A N 1
ATOM 649 C CA . THR A 1 82 ? -5.874 1.262 8.167 1.00 91.25 82 THR A CA 1
ATOM 650 C C . THR A 1 82 ? -5.888 1.978 9.512 1.00 91.25 82 THR A C 1
ATOM 652 O O . THR A 1 82 ? -6.266 1.392 10.525 1.00 91.25 82 THR A O 1
ATOM 655 N N . SER A 1 83 ? -5.469 3.241 9.531 1.00 91.81 83 SER A N 1
ATOM 656 C CA . SER A 1 83 ? -5.545 4.086 10.722 1.00 91.81 83 SER A CA 1
ATOM 657 C C . SER A 1 83 ? -6.910 4.758 10.800 1.00 91.81 83 SER A C 1
ATOM 659 O O . SER A 1 83 ? -7.338 5.435 9.865 1.00 91.81 83 SER A O 1
ATOM 661 N N . ILE A 1 84 ? -7.584 4.577 11.926 1.00 90.62 84 ILE A N 1
ATOM 662 C CA . ILE A 1 84 ? -8.863 5.185 12.268 1.00 90.62 84 ILE A CA 1
ATOM 663 C C . ILE A 1 84 ? -8.573 6.313 13.251 1.00 90.62 84 ILE A C 1
ATOM 665 O O . ILE A 1 84 ? -7.999 6.088 14.314 1.00 90.62 84 ILE A O 1
ATOM 669 N N . LEU A 1 85 ? -8.971 7.528 12.896 1.00 87.94 85 LEU A N 1
ATOM 670 C CA . LEU A 1 85 ? -8.768 8.724 13.707 1.00 87.94 85 LEU A CA 1
ATOM 671 C C . LEU A 1 85 ? -10.000 9.614 13.666 1.00 87.94 85 LEU A C 1
ATOM 673 O O . LEU A 1 85 ? -10.813 9.528 12.746 1.00 87.94 85 LEU A O 1
ATOM 677 N N . ARG A 1 86 ? -10.159 10.492 14.652 1.00 83.69 86 ARG A N 1
ATOM 678 C CA . ARG A 1 86 ? -11.198 11.518 14.590 1.00 83.69 86 ARG A CA 1
ATOM 679 C C . ARG A 1 86 ? -10.668 12.722 13.828 1.00 83.69 86 ARG A C 1
ATOM 681 O O . ARG A 1 86 ? -9.536 13.147 14.032 1.00 83.69 86 ARG A O 1
ATOM 688 N N . SER A 1 87 ? -11.474 13.282 12.927 1.00 73.94 87 SER A N 1
ATOM 689 C CA . SER A 1 87 ? -11.093 14.545 12.297 1.00 73.94 87 SER A CA 1
ATOM 690 C C . SER A 1 87 ? -11.028 15.635 13.363 1.00 73.94 87 SER A C 1
ATOM 692 O O . SER A 1 87 ? -12.036 15.889 14.012 1.00 73.94 87 SER A O 1
ATOM 694 N N . ASN A 1 88 ? -9.885 16.308 13.493 1.00 66.12 88 ASN A N 1
ATOM 695 C CA . ASN A 1 88 ? -9.741 17.504 14.334 1.00 66.12 88 ASN A CA 1
ATOM 696 C C . ASN A 1 88 ? -10.114 18.784 13.567 1.00 66.12 88 ASN A C 1
ATOM 698 O O . ASN A 1 88 ? -10.396 19.825 14.158 1.00 66.12 88 ASN A O 1
ATOM 702 N N . HIS A 1 89 ? -10.145 18.708 12.231 1.00 59.94 89 HIS A N 1
ATOM 703 C CA . HIS A 1 89 ? -10.365 19.866 11.377 1.00 59.94 89 HIS A CA 1
ATOM 704 C C . HIS A 1 89 ? -11.848 20.242 11.323 1.00 59.94 89 HIS A C 1
ATOM 706 O O . HIS A 1 89 ? -12.685 19.500 10.796 1.00 59.94 89 HIS A O 1
ATOM 712 N N . ARG A 1 90 ? -12.161 21.444 11.809 1.00 56.16 90 ARG A N 1
ATOM 713 C CA . ARG A 1 90 ? -13.469 22.084 11.657 1.00 56.16 90 ARG A CA 1
ATOM 714 C C . ARG A 1 90 ? -13.547 22.654 10.243 1.00 56.16 90 ARG A C 1
ATOM 716 O O . ARG A 1 90 ? -13.003 23.711 9.961 1.00 56.16 90 ARG A O 1
ATOM 723 N N . SER A 1 91 ? -14.136 21.907 9.313 1.00 53.84 91 SER A N 1
ATOM 724 C CA . SER A 1 91 ? -14.406 22.423 7.966 1.00 53.84 91 SER A CA 1
ATOM 725 C C . SER A 1 91 ? -15.830 22.964 7.888 1.00 53.84 91 SER A C 1
ATOM 727 O O . SER A 1 91 ? -16.771 22.378 8.430 1.00 53.84 91 SER A O 1
ATOM 729 N N . HIS A 1 92 ? -15.977 24.098 7.213 1.00 56.31 92 HIS A N 1
ATOM 730 C CA . HIS A 1 92 ? -17.268 24.693 6.909 1.00 56.31 92 HIS A CA 1
ATOM 731 C C . HIS A 1 92 ? -17.584 24.432 5.440 1.00 56.31 92 HIS A C 1
ATOM 733 O O . HIS A 1 92 ? -16.791 24.774 4.562 1.00 56.31 92 HIS A O 1
ATOM 739 N N . ARG A 1 93 ? -18.736 23.823 5.156 1.00 56.81 93 ARG A N 1
ATOM 740 C CA . ARG A 1 93 ? -19.226 23.689 3.781 1.00 56.81 93 ARG A CA 1
ATOM 741 C C . ARG A 1 93 ? -20.180 24.844 3.495 1.00 56.81 93 ARG A C 1
ATOM 743 O O . ARG A 1 93 ? -21.117 25.062 4.261 1.00 56.81 93 ARG A O 1
ATOM 750 N N . LYS A 1 94 ? -19.958 25.567 2.394 1.00 57.97 94 LYS A N 1
ATOM 751 C CA . LYS A 1 94 ? -20.938 26.529 1.865 1.00 57.97 94 LYS A CA 1
ATOM 752 C C . LYS A 1 94 ? -22.085 25.739 1.237 1.00 57.97 94 LYS A C 1
ATOM 754 O O . LYS A 1 94 ? -21.841 24.895 0.375 1.00 57.97 94 LYS A O 1
ATOM 759 N N . MET A 1 95 ? -23.310 25.970 1.698 1.00 50.53 95 MET A N 1
ATOM 760 C CA . MET A 1 95 ? -24.503 25.279 1.207 1.00 50.53 95 MET A CA 1
ATOM 761 C C . MET A 1 95 ? -25.565 26.299 0.770 1.00 50.53 95 MET A C 1
ATOM 763 O O . MET A 1 95 ? -25.851 27.248 1.499 1.00 50.53 95 MET A O 1
ATOM 767 N N . GLY A 1 96 ? -26.136 26.085 -0.421 1.00 58.12 96 GLY A N 1
ATOM 768 C CA . GLY A 1 96 ? -27.175 26.931 -1.025 1.00 58.12 96 GLY A CA 1
ATOM 769 C C . GLY A 1 96 ? -26.665 28.232 -1.663 1.00 58.12 96 GLY A C 1
ATOM 770 O O . GLY A 1 96 ? -25.509 28.620 -1.486 1.00 58.12 96 GLY A O 1
ATOM 771 N N . ALA A 1 97 ? -27.557 28.923 -2.383 1.00 61.00 97 ALA A N 1
ATOM 772 C CA . ALA A 1 97 ? -27.283 30.213 -3.031 1.00 61.00 97 ALA A CA 1
ATOM 773 C C . ALA A 1 97 ? -26.849 31.305 -2.028 1.00 61.00 97 ALA A C 1
ATOM 775 O O . ALA A 1 97 ? -26.007 32.141 -2.336 1.00 61.00 97 ALA A O 1
ATOM 776 N N . MET A 1 98 ? -27.333 31.225 -0.782 1.00 59.59 98 MET A N 1
ATOM 777 C CA . MET A 1 98 ? -27.051 32.174 0.306 1.00 59.59 98 MET A CA 1
ATOM 778 C C . MET A 1 98 ? -25.719 31.913 1.051 1.00 59.59 98 MET A C 1
ATOM 780 O O . MET A 1 98 ? -25.462 32.518 2.086 1.00 59.59 98 MET A O 1
ATOM 784 N N . ARG A 1 99 ? -24.853 31.000 0.572 1.00 59.53 99 ARG A N 1
ATOM 785 C CA . ARG A 1 99 ? -23.515 30.714 1.151 1.00 59.53 99 ARG A CA 1
ATOM 786 C C . ARG A 1 99 ? -23.500 30.458 2.673 1.00 59.53 99 ARG A C 1
ATOM 788 O O . ARG A 1 99 ? -22.504 30.757 3.333 1.00 59.53 99 ARG A O 1
ATOM 795 N N . ARG A 1 100 ? -24.545 29.856 3.250 1.00 55.97 100 ARG A N 1
ATOM 796 C CA . ARG A 1 100 ? -24.555 29.536 4.689 1.00 55.97 100 ARG A CA 1
ATOM 797 C C . ARG A 1 100 ? -23.474 28.493 4.997 1.00 55.97 100 ARG A C 1
ATOM 799 O O . ARG A 1 100 ? -23.384 27.460 4.327 1.00 55.97 100 ARG A O 1
ATOM 806 N N . LEU A 1 101 ? -22.633 28.783 5.990 1.00 56.09 101 LEU A N 1
ATOM 807 C CA . LEU A 1 101 ? -21.549 27.908 6.438 1.00 56.09 101 LEU A CA 1
ATOM 808 C C . LEU A 1 101 ? -22.112 26.858 7.400 1.00 56.09 101 LEU A C 1
ATOM 810 O O . LEU A 1 101 ? -22.346 27.144 8.571 1.00 56.09 101 LEU A O 1
ATOM 814 N N . ARG A 1 102 ? -22.307 25.621 6.932 1.00 50.44 102 ARG A N 1
ATOM 815 C CA . ARG A 1 102 ? -22.680 24.508 7.816 1.00 50.44 102 ARG A CA 1
ATOM 816 C C . ARG A 1 102 ? -21.417 23.865 8.385 1.00 50.44 102 ARG A C 1
ATOM 818 O O . ARG A 1 102 ? -20.499 23.527 7.634 1.00 50.44 102 ARG A O 1
ATOM 825 N N . ARG A 1 103 ? -21.372 23.693 9.711 1.00 52.44 103 ARG A N 1
ATOM 826 C CA . ARG A 1 103 ? -20.308 22.952 10.405 1.00 52.44 103 ARG A CA 1
ATOM 827 C C . ARG A 1 103 ? -20.352 21.493 9.941 1.00 52.44 103 ARG A C 1
ATOM 829 O O . ARG A 1 103 ? -21.385 20.842 10.087 1.00 52.44 103 ARG A O 1
ATOM 836 N N . ASN A 1 104 ? -19.259 20.973 9.385 1.00 56.09 104 ASN A N 1
ATOM 837 C CA . ASN A 1 104 ? -19.151 19.535 9.154 1.00 56.09 104 ASN A CA 1
ATOM 838 C C . ASN A 1 104 ? -19.031 18.832 10.512 1.00 56.09 104 ASN A C 1
ATOM 840 O O . ASN A 1 104 ? -18.202 19.219 11.340 1.00 56.09 104 ASN A O 1
ATOM 844 N N . ASN A 1 105 ? -19.856 17.810 10.753 1.00 52.28 105 ASN A N 1
ATOM 845 C CA . ASN A 1 105 ? -19.719 16.979 11.946 1.00 52.28 105 ASN A CA 1
ATOM 846 C C . ASN A 1 105 ? -18.319 16.346 11.956 1.00 52.28 105 ASN A C 1
ATOM 848 O O . ASN A 1 105 ? -17.879 15.796 10.945 1.00 52.28 105 ASN A O 1
ATOM 852 N N . LEU A 1 106 ? -17.623 16.445 13.094 1.00 60.47 106 LEU A N 1
ATOM 853 C CA . LEU A 1 106 ? -16.315 15.828 13.337 1.00 60.47 106 LEU A CA 1
ATOM 854 C C . LEU A 1 106 ? -16.483 14.301 13.321 1.00 60.47 106 LEU A C 1
ATOM 856 O O . LEU A 1 106 ? -16.728 13.681 14.357 1.00 60.47 106 LEU A O 1
ATOM 860 N N . GLY A 1 107 ? -16.441 13.721 12.123 1.00 71.75 107 GLY A N 1
ATOM 861 C CA . GLY A 1 107 ? -16.606 12.293 11.883 1.00 71.75 107 GLY A CA 1
ATOM 862 C C . GLY A 1 107 ? -15.313 11.499 12.054 1.00 71.75 107 GLY A C 1
ATOM 863 O O . GLY A 1 107 ? -14.216 12.057 12.175 1.00 71.75 107 GLY A O 1
ATOM 864 N N . LEU A 1 108 ? -15.459 10.173 12.035 1.00 81.81 108 LEU A N 1
ATOM 865 C CA . LEU A 1 108 ? -14.336 9.253 11.899 1.00 81.81 108 LEU A CA 1
ATOM 866 C C . LEU A 1 108 ? -13.695 9.427 10.521 1.00 81.81 108 LEU A C 1
ATOM 868 O O . LEU A 1 108 ? -14.377 9.548 9.504 1.00 81.81 108 LEU A O 1
ATOM 872 N N . ARG A 1 109 ? -12.370 9.418 10.504 1.00 85.62 109 ARG A N 1
ATOM 873 C CA . ARG A 1 109 ? -11.531 9.525 9.324 1.00 85.62 109 ARG A CA 1
ATOM 87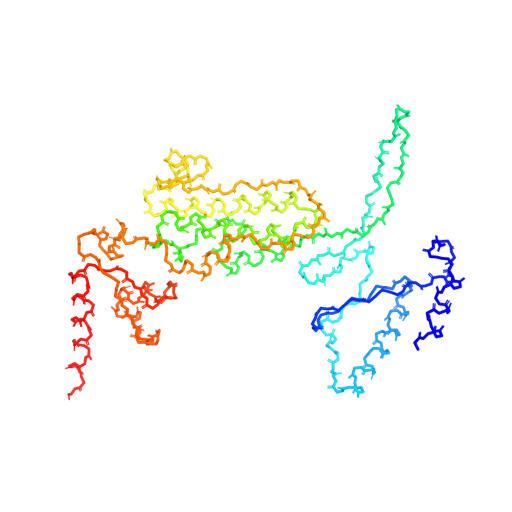4 C C . ARG A 1 109 ? -10.671 8.273 9.230 1.00 85.62 109 ARG A C 1
ATOM 876 O O . ARG A 1 109 ? -10.037 7.853 10.192 1.00 85.62 109 ARG A O 1
ATOM 883 N N . PHE A 1 110 ? -10.661 7.696 8.040 1.00 89.31 110 PHE A N 1
ATOM 884 C CA . PHE A 1 110 ? -9.829 6.551 7.691 1.00 89.31 110 PHE A CA 1
ATOM 885 C C . PHE A 1 110 ? -8.624 7.030 6.896 1.00 89.31 110 PHE A C 1
ATOM 887 O O . PHE A 1 110 ? -8.798 7.701 5.875 1.00 89.31 110 PHE A O 1
ATOM 894 N N . GLU A 1 111 ? -7.422 6.679 7.335 1.00 90.38 111 GLU A N 1
ATOM 895 C CA . GLU A 1 111 ? -6.171 7.021 6.672 1.00 90.38 111 GLU A CA 1
ATOM 896 C C . GLU A 1 111 ? -5.314 5.788 6.409 1.00 90.38 111 GLU A C 1
ATOM 898 O O . GLU A 1 111 ? -5.190 4.888 7.237 1.00 90.38 111 GLU A O 1
ATOM 903 N N . ALA A 1 112 ? -4.684 5.766 5.238 1.00 92.19 112 ALA A N 1
ATOM 904 C CA . ALA A 1 112 ? -3.646 4.805 4.920 1.00 92.19 112 ALA A CA 1
ATOM 905 C C . ALA A 1 112 ? -2.365 5.180 5.692 1.00 92.19 112 ALA A C 1
ATOM 907 O O . ALA A 1 112 ? -1.858 6.289 5.484 1.00 92.19 112 ALA A O 1
ATOM 908 N N . PRO A 1 113 ? -1.826 4.301 6.557 1.00 91.88 113 PRO A N 1
ATOM 909 C CA . PRO A 1 113 ? -0.629 4.588 7.341 1.00 91.88 113 PRO A CA 1
ATOM 910 C C . PRO A 1 113 ? 0.613 4.574 6.443 1.00 91.88 113 PRO A C 1
ATOM 912 O O . PRO A 1 113 ? 1.177 3.513 6.155 1.00 91.88 113 PRO A O 1
ATOM 915 N N . LEU A 1 114 ? 1.047 5.759 6.003 1.00 90.19 114 LEU A N 1
ATOM 916 C CA . LEU A 1 114 ? 2.177 5.914 5.080 1.00 90.19 114 LEU A CA 1
ATOM 917 C C . LEU A 1 114 ? 3.460 5.284 5.632 1.00 90.19 114 LEU A C 1
ATOM 919 O O . LEU A 1 114 ? 4.151 4.597 4.891 1.00 90.19 114 LEU A O 1
ATOM 923 N N . ASP A 1 115 ? 3.732 5.393 6.933 1.00 90.19 115 ASP A N 1
ATOM 924 C CA . ASP A 1 115 ? 4.941 4.818 7.539 1.00 90.19 115 ASP A CA 1
ATOM 925 C C . ASP A 1 115 ? 4.986 3.291 7.436 1.00 90.19 115 ASP A C 1
ATOM 927 O O . ASP A 1 115 ? 6.032 2.698 7.162 1.00 90.19 115 ASP A O 1
ATOM 931 N N . ARG A 1 116 ? 3.836 2.629 7.605 1.00 90.19 116 ARG A N 1
ATOM 932 C CA . ARG A 1 116 ? 3.740 1.170 7.470 1.00 90.19 116 ARG A CA 1
ATOM 933 C C . ARG A 1 116 ? 3.911 0.747 6.015 1.00 90.19 116 ARG A C 1
ATOM 935 O O . ARG A 1 116 ? 4.586 -0.245 5.737 1.00 90.19 116 ARG A O 1
ATOM 942 N N . ILE A 1 117 ? 3.328 1.510 5.092 1.00 90.25 117 ILE A N 1
ATOM 943 C CA . ILE A 1 117 ? 3.470 1.288 3.650 1.00 90.25 117 ILE A CA 1
ATOM 944 C C . ILE A 1 117 ? 4.934 1.477 3.237 1.00 90.25 117 ILE A C 1
ATOM 946 O O . ILE A 1 117 ? 5.476 0.632 2.529 1.00 90.25 117 ILE A O 1
ATOM 950 N N . ASN A 1 118 ? 5.611 2.496 3.763 1.00 90.38 118 ASN A N 1
ATOM 951 C CA . ASN A 1 118 ? 7.028 2.768 3.527 1.00 90.38 118 ASN A CA 1
ATOM 952 C C . ASN A 1 118 ? 7.913 1.628 4.012 1.00 90.38 118 ASN A C 1
ATOM 954 O O . ASN A 1 118 ? 8.738 1.130 3.249 1.00 90.38 118 ASN A O 1
ATOM 958 N N . LYS A 1 119 ? 7.696 1.148 5.241 1.00 90.38 119 LYS A N 1
ATOM 959 C CA . LYS A 1 119 ? 8.406 -0.025 5.774 1.00 90.38 119 LYS A CA 1
ATOM 960 C C . LYS A 1 119 ? 8.213 -1.247 4.873 1.00 90.38 119 LYS A C 1
ATOM 962 O O . LYS A 1 119 ? 9.187 -1.919 4.541 1.00 90.38 119 LYS A O 1
ATOM 967 N N . LYS A 1 120 ? 6.987 -1.492 4.400 1.00 89.56 120 LYS A N 1
ATOM 968 C CA . LYS A 1 120 ? 6.683 -2.602 3.483 1.00 89.56 120 LYS A CA 1
ATOM 969 C C . LYS A 1 120 ? 7.348 -2.433 2.109 1.00 89.56 120 LYS A C 1
ATOM 971 O O . LYS A 1 120 ? 7.852 -3.407 1.549 1.00 89.56 120 LYS A O 1
ATOM 976 N N . LEU A 1 121 ? 7.397 -1.217 1.563 1.00 88.31 121 LEU A N 1
ATOM 977 C CA . LEU A 1 121 ? 8.100 -0.911 0.309 1.00 88.31 121 LEU A CA 1
ATOM 978 C C . LEU A 1 121 ? 9.619 -1.091 0.437 1.00 88.31 121 LEU A C 1
ATOM 980 O O . LEU A 1 121 ? 10.245 -1.629 -0.479 1.00 88.31 121 LEU A O 1
ATOM 984 N N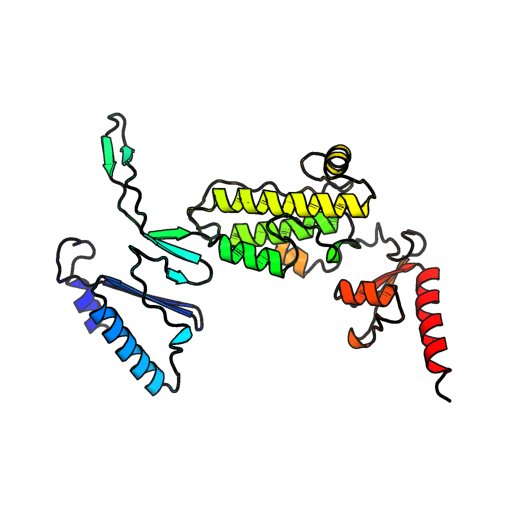 . SER A 1 122 ? 10.198 -0.718 1.579 1.00 89.00 122 SER A N 1
ATOM 985 C CA . SER A 1 122 ? 11.610 -0.963 1.883 1.00 89.00 122 SER A CA 1
ATOM 986 C C . SER A 1 122 ? 11.915 -2.458 2.001 1.00 89.00 122 SER A C 1
ATOM 988 O O . SER A 1 122 ? 12.825 -2.953 1.341 1.00 89.00 122 SER A O 1
ATOM 990 N N . GLN A 1 123 ? 11.102 -3.216 2.748 1.00 87.38 123 GLN A N 1
ATOM 991 C CA . GLN A 1 123 ? 11.243 -4.677 2.880 1.00 87.38 123 GLN A CA 1
ATOM 992 C C . GLN A 1 123 ? 11.157 -5.399 1.528 1.00 87.38 123 GLN A C 1
ATOM 994 O O . GLN A 1 123 ? 11.906 -6.331 1.251 1.00 87.38 123 GLN A O 1
ATOM 999 N N . THR A 1 124 ? 10.265 -4.939 0.648 1.00 83.38 124 THR A N 1
ATOM 1000 C CA . THR A 1 124 ? 10.082 -5.501 -0.703 1.00 83.38 124 THR A CA 1
ATOM 1001 C C . THR A 1 124 ? 11.087 -4.977 -1.740 1.00 83.38 124 THR A C 1
ATOM 1003 O O . THR A 1 124 ? 10.982 -5.339 -2.920 1.00 83.38 124 THR A O 1
ATOM 1006 N N . LYS A 1 125 ? 12.076 -4.182 -1.299 1.00 86.12 125 LYS A N 1
ATOM 1007 C CA . LYS A 1 125 ? 13.187 -3.618 -2.084 1.00 86.12 125 LYS A CA 1
ATOM 1008 C C . LYS A 1 125 ? 12.762 -2.674 -3.217 1.00 86.12 125 LYS A C 1
ATOM 1010 O O . LYS A 1 125 ? 13.454 -2.572 -4.226 1.00 86.12 125 LYS A O 1
ATOM 1015 N N . PHE A 1 126 ? 11.636 -1.976 -3.067 1.00 86.12 126 PHE A N 1
ATOM 1016 C CA . PHE A 1 126 ? 11.275 -0.857 -3.955 1.00 86.12 126 PHE A CA 1
ATOM 1017 C C . PHE A 1 126 ? 11.889 0.473 -3.507 1.00 86.12 126 PHE A C 1
ATOM 1019 O O . PHE A 1 126 ? 11.920 1.436 -4.276 1.00 86.12 126 PHE A O 1
ATOM 1026 N N . MET A 1 127 ? 12.367 0.531 -2.264 1.00 86.75 127 MET A N 1
ATOM 1027 C CA . MET A 1 127 ? 12.926 1.723 -1.648 1.00 86.75 127 MET A CA 1
ATOM 1028 C C . MET A 1 127 ? 14.141 1.349 -0.796 1.00 86.75 127 MET A C 1
ATOM 1030 O O . MET A 1 127 ? 14.130 0.319 -0.125 1.00 86.75 127 MET A O 1
ATOM 1034 N N . VAL A 1 128 ? 15.177 2.184 -0.823 1.00 85.69 128 VAL A N 1
ATOM 1035 C CA . VAL A 1 128 ? 16.363 2.086 0.039 1.00 85.69 128 VAL A CA 1
ATOM 1036 C C . VAL A 1 128 ? 16.641 3.487 0.575 1.00 85.69 128 VAL A C 1
ATOM 1038 O O . VAL A 1 128 ? 16.672 4.444 -0.196 1.00 85.69 128 VAL A O 1
ATOM 1041 N N . ASN A 1 129 ? 16.783 3.625 1.895 1.00 82.25 129 ASN A N 1
ATOM 1042 C CA . ASN A 1 129 ? 17.054 4.902 2.576 1.00 82.25 129 ASN A CA 1
ATOM 1043 C C . ASN A 1 129 ? 16.078 6.033 2.185 1.00 82.25 129 ASN A C 1
ATOM 1045 O O . ASN A 1 129 ? 16.484 7.158 1.910 1.00 82.25 129 ASN A O 1
ATOM 1049 N N . GLY A 1 130 ? 14.782 5.716 2.074 1.00 79.25 130 GLY A N 1
ATOM 1050 C CA . GLY A 1 130 ? 13.741 6.688 1.704 1.00 79.25 130 GLY A CA 1
ATOM 1051 C C . GLY A 1 130 ? 13.739 7.113 0.229 1.00 79.25 130 GLY A C 1
ATOM 1052 O O . GLY A 1 130 ? 12.892 7.906 -0.178 1.00 79.25 130 GLY A O 1
ATOM 1053 N N . LYS A 1 131 ? 14.649 6.578 -0.596 1.00 87.44 131 LYS A N 1
ATOM 1054 C CA . LYS A 1 131 ? 14.727 6.848 -2.036 1.00 87.44 131 LYS A CA 1
ATOM 1055 C C . LYS A 1 131 ? 14.272 5.635 -2.838 1.00 87.44 131 LYS A C 1
ATOM 1057 O O . LYS A 1 131 ? 14.523 4.488 -2.468 1.00 87.44 131 LYS A O 1
ATOM 1062 N N . SER A 1 132 ? 13.620 5.888 -3.971 1.00 89.75 132 SER A N 1
ATOM 1063 C CA . SER A 1 132 ? 13.219 4.840 -4.915 1.00 89.75 132 SER A CA 1
ATOM 1064 C C . SER A 1 132 ? 14.433 4.011 -5.352 1.00 89.75 132 SER A C 1
ATOM 1066 O O . SER A 1 132 ? 15.477 4.562 -5.707 1.00 89.75 132 SER A O 1
ATOM 1068 N N . ALA A 1 133 ? 14.307 2.688 -5.348 1.00 89.81 133 ALA A N 1
ATOM 1069 C CA . ALA A 1 133 ? 15.369 1.767 -5.745 1.00 89.81 133 ALA A CA 1
ATOM 1070 C C . ALA A 1 133 ? 14.876 0.848 -6.872 1.00 89.81 133 ALA A C 1
ATOM 1072 O O . ALA A 1 133 ? 13.706 0.454 -6.858 1.00 89.81 133 ALA A O 1
ATOM 1073 N N . PRO A 1 134 ? 15.717 0.513 -7.866 1.00 89.56 134 PRO A N 1
ATOM 1074 C CA . PRO A 1 134 ? 15.335 -0.414 -8.925 1.00 89.56 134 PRO A CA 1
ATOM 1075 C C . PRO A 1 134 ? 15.137 -1.822 -8.359 1.00 89.56 134 PRO A C 1
ATOM 1077 O O . PRO A 1 134 ? 15.984 -2.353 -7.637 1.00 89.56 134 PRO A O 1
ATOM 1080 N N . LYS A 1 135 ? 14.029 -2.470 -8.725 1.00 87.50 135 LYS A N 1
ATOM 1081 C CA . LYS A 1 135 ? 13.772 -3.849 -8.310 1.00 87.50 135 LYS A CA 1
ATOM 1082 C C . LYS A 1 135 ? 14.499 -4.829 -9.227 1.00 87.50 135 LYS A C 1
ATOM 1084 O O . LYS A 1 135 ? 13.906 -5.397 -10.141 1.00 87.50 135 LYS A O 1
ATOM 1089 N N . PHE A 1 136 ? 15.782 -5.065 -8.952 1.00 85.44 136 PHE A N 1
ATOM 1090 C CA . PHE A 1 136 ? 16.651 -5.927 -9.771 1.00 85.44 136 PHE A CA 1
ATOM 1091 C C . PHE A 1 136 ? 16.136 -7.359 -9.968 1.00 85.44 136 PHE A C 1
ATOM 1093 O O . PHE A 1 136 ? 16.481 -8.006 -10.954 1.00 85.44 136 PHE A O 1
ATOM 1100 N N . LEU A 1 137 ? 15.264 -7.853 -9.080 1.00 83.06 137 LEU A N 1
ATOM 1101 C CA . LEU A 1 137 ? 14.597 -9.147 -9.252 1.00 83.06 137 LEU A CA 1
ATOM 1102 C C . LEU A 1 137 ? 13.861 -9.249 -10.600 1.00 83.06 137 LEU A C 1
ATOM 1104 O O . LEU A 1 137 ? 13.792 -10.324 -11.185 1.00 83.06 137 LEU A O 1
ATOM 1108 N N . TRP A 1 138 ? 13.335 -8.130 -11.104 1.00 83.12 138 TRP A N 1
ATOM 1109 C CA . TRP A 1 138 ? 12.550 -8.069 -12.338 1.00 83.12 138 TRP A CA 1
ATOM 1110 C C . TRP A 1 138 ? 13.367 -7.667 -13.571 1.00 83.12 138 TRP A C 1
ATOM 1112 O O . TRP A 1 138 ? 12.794 -7.523 -14.645 1.00 83.12 138 TRP A O 1
ATOM 1122 N N . LEU A 1 139 ? 14.692 -7.519 -13.456 1.00 84.56 139 LEU A N 1
ATOM 1123 C CA . LEU A 1 139 ? 15.559 -7.058 -14.550 1.00 84.56 139 LEU A CA 1
ATOM 1124 C C . LEU A 1 139 ? 15.486 -7.959 -15.800 1.00 84.56 139 LEU A C 1
ATOM 1126 O O . LEU A 1 139 ? 15.483 -7.476 -16.932 1.00 84.56 139 LEU A O 1
ATOM 1130 N N . HIS A 1 140 ? 15.372 -9.272 -15.592 1.00 77.56 140 HIS A N 1
ATOM 1131 C CA . HIS A 1 140 ? 15.335 -10.287 -16.655 1.00 77.56 140 HIS A CA 1
ATOM 1132 C C . HIS A 1 140 ? 13.976 -10.373 -17.374 1.00 77.56 140 HIS A C 1
ATOM 1134 O O . HIS A 1 140 ? 13.849 -11.028 -18.414 1.00 77.56 140 HIS A O 1
ATOM 1140 N N . ASN A 1 141 ? 12.947 -9.715 -16.835 1.00 80.81 141 ASN A N 1
ATOM 1141 C CA . ASN A 1 141 ? 11.639 -9.660 -17.472 1.00 80.81 141 ASN A CA 1
ATOM 1142 C C . ASN A 1 141 ? 11.664 -8.685 -18.652 1.00 80.81 141 ASN A C 1
ATOM 1144 O O . ASN A 1 141 ? 12.506 -7.785 -18.724 1.00 80.81 141 ASN A O 1
ATOM 1148 N N . ASP A 1 142 ? 10.739 -8.873 -19.586 1.00 83.19 142 ASP A N 1
ATOM 1149 C CA . ASP A 1 142 ? 10.612 -7.982 -20.739 1.00 83.19 142 ASP A CA 1
ATOM 1150 C C . ASP A 1 142 ? 10.039 -6.630 -20.310 1.00 83.19 142 ASP A C 1
ATOM 1152 O O . ASP A 1 142 ? 9.405 -6.522 -19.258 1.00 83.19 142 ASP A O 1
ATOM 1156 N N . HIS A 1 143 ? 10.239 -5.596 -21.128 1.00 85.12 143 HIS A N 1
ATOM 1157 C CA . HIS A 1 143 ? 9.791 -4.239 -20.807 1.00 85.12 143 HIS A CA 1
ATOM 1158 C C . HIS A 1 143 ? 8.290 -4.198 -20.450 1.00 85.12 143 HIS A C 1
ATOM 1160 O O . HIS A 1 143 ? 7.921 -3.678 -19.396 1.00 85.12 143 HIS A O 1
ATOM 1166 N N . ASP A 1 144 ? 7.436 -4.849 -21.244 1.00 85.12 144 ASP A N 1
ATOM 1167 C CA . ASP A 1 144 ? 5.998 -4.964 -20.964 1.00 85.12 144 ASP A CA 1
ATOM 1168 C C . ASP A 1 144 ? 5.704 -5.616 -19.617 1.00 85.12 144 ASP A C 1
ATOM 1170 O O . ASP A 1 144 ? 4.887 -5.126 -18.837 1.00 85.12 144 ASP A O 1
ATOM 1174 N N . GLN A 1 145 ? 6.385 -6.725 -19.330 1.00 82.88 145 GLN A N 1
ATOM 1175 C CA . GLN A 1 145 ? 6.186 -7.483 -18.100 1.00 82.88 145 GLN A CA 1
ATOM 1176 C C . GLN A 1 145 ? 6.601 -6.659 -16.883 1.00 82.88 145 GLN A C 1
ATOM 1178 O O . GLN A 1 145 ? 5.907 -6.675 -15.869 1.00 82.88 145 GLN A O 1
ATOM 1183 N N . ILE A 1 146 ? 7.697 -5.903 -16.987 1.00 87.44 146 ILE A N 1
ATOM 1184 C CA . ILE A 1 146 ? 8.139 -4.980 -15.940 1.00 87.44 146 ILE A CA 1
ATOM 1185 C C . ILE A 1 146 ? 7.041 -3.946 -15.664 1.00 87.44 146 ILE A C 1
ATOM 1187 O O . ILE A 1 146 ? 6.611 -3.813 -14.517 1.00 87.44 146 ILE A O 1
ATOM 1191 N N . ILE A 1 147 ? 6.532 -3.267 -16.698 1.00 89.31 147 ILE A N 1
ATOM 1192 C CA . ILE A 1 147 ? 5.467 -2.259 -16.551 1.00 89.31 147 ILE A CA 1
ATOM 1193 C C . ILE A 1 147 ? 4.229 -2.865 -15.890 1.00 89.31 147 ILE A C 1
ATOM 1195 O O . ILE A 1 147 ? 3.663 -2.283 -14.963 1.00 89.31 147 ILE A O 1
ATOM 1199 N N . VAL A 1 148 ? 3.799 -4.040 -16.347 1.00 86.62 148 VAL A N 1
ATOM 1200 C CA . VAL A 1 148 ? 2.598 -4.698 -15.829 1.00 86.62 148 VAL A CA 1
ATOM 1201 C C . VAL A 1 148 ? 2.763 -5.087 -14.355 1.00 86.62 148 VAL A C 1
ATOM 1203 O O . VAL A 1 148 ? 1.835 -4.874 -13.574 1.00 86.62 148 VAL A O 1
ATOM 1206 N N . LEU A 1 149 ? 3.938 -5.573 -13.943 1.00 86.00 149 LEU A N 1
ATOM 1207 C CA . LEU A 1 149 ? 4.234 -5.906 -12.544 1.00 86.00 149 LEU A CA 1
ATOM 1208 C C . LEU A 1 149 ? 4.259 -4.673 -11.635 1.00 86.00 149 LEU A C 1
ATOM 1210 O O . LEU A 1 149 ? 3.720 -4.704 -10.531 1.00 86.00 149 LEU A O 1
ATOM 1214 N N . TYR A 1 150 ? 4.847 -3.564 -12.083 1.00 90.69 150 TYR A N 1
ATOM 1215 C CA . TYR A 1 150 ? 4.793 -2.315 -11.318 1.00 90.69 150 TYR A CA 1
ATOM 1216 C C . TYR A 1 150 ? 3.360 -1.785 -11.208 1.00 90.69 150 TYR A C 1
ATOM 1218 O O . TYR A 1 150 ? 2.919 -1.384 -10.128 1.00 90.69 150 TYR A O 1
ATOM 1226 N N . ASN A 1 151 ? 2.605 -1.844 -12.306 1.00 90.12 151 ASN A N 1
ATOM 1227 C CA . ASN A 1 151 ? 1.208 -1.432 -12.332 1.00 90.12 151 ASN A CA 1
ATOM 1228 C C . ASN A 1 151 ? 0.323 -2.305 -11.429 1.00 90.12 151 ASN A C 1
ATOM 1230 O O . ASN A 1 151 ? -0.625 -1.786 -10.842 1.00 90.12 151 ASN A O 1
ATOM 1234 N N . SER A 1 152 ? 0.592 -3.609 -11.308 1.00 86.12 152 SER A N 1
ATOM 1235 C CA . SER A 1 152 ? -0.186 -4.496 -10.435 1.00 86.12 152 SER A CA 1
ATOM 1236 C C . SER A 1 152 ? 0.033 -4.168 -8.959 1.00 86.12 152 SER A C 1
ATOM 1238 O O . SER A 1 152 ? -0.939 -4.081 -8.208 1.00 86.12 152 SER A O 1
ATOM 1240 N N . VAL A 1 153 ? 1.276 -3.875 -8.560 1.00 89.56 153 VAL A N 1
ATOM 1241 C CA . VAL A 1 153 ? 1.598 -3.416 -7.201 1.00 89.56 153 VAL A CA 1
ATOM 1242 C C . VAL A 1 153 ? 0.911 -2.085 -6.902 1.00 89.56 153 VAL A C 1
ATOM 1244 O O . VAL A 1 153 ? 0.241 -1.970 -5.877 1.00 89.56 153 VAL A O 1
ATOM 1247 N N . LEU A 1 154 ? 1.024 -1.102 -7.804 1.00 90.75 154 LEU A N 1
ATOM 1248 C CA . LEU A 1 154 ? 0.382 0.205 -7.637 1.00 90.75 154 LEU A CA 1
ATOM 1249 C C . LEU A 1 154 ? -1.136 0.052 -7.476 1.00 90.75 154 LEU A C 1
ATOM 1251 O O . LEU A 1 154 ? -1.711 0.535 -6.504 1.00 90.75 154 LEU A O 1
ATOM 1255 N N . ARG A 1 155 ? -1.786 -0.679 -8.388 1.00 88.19 155 ARG A N 1
ATOM 1256 C CA . ARG A 1 155 ? -3.236 -0.914 -8.339 1.00 88.19 155 ARG A CA 1
ATOM 1257 C C . ARG A 1 155 ? -3.669 -1.660 -7.084 1.00 88.19 155 ARG A C 1
ATOM 1259 O O . ARG A 1 155 ? -4.716 -1.332 -6.543 1.00 88.19 155 ARG A O 1
ATOM 1266 N N . GLY A 1 156 ? -2.880 -2.621 -6.605 1.00 87.06 156 GLY A N 1
ATOM 1267 C CA . GLY A 1 156 ? -3.175 -3.350 -5.372 1.00 87.06 156 GLY A CA 1
ATOM 1268 C C . GLY A 1 156 ? -3.333 -2.411 -4.176 1.00 87.06 156 GLY A C 1
ATOM 1269 O O . GLY A 1 156 ? -4.342 -2.468 -3.475 1.00 87.06 156 GLY A O 1
ATOM 1270 N N . TYR A 1 157 ? -2.385 -1.488 -3.994 1.00 90.06 157 TYR A N 1
ATOM 1271 C CA . TYR A 1 157 ? -2.473 -0.489 -2.929 1.00 90.06 157 TYR A CA 1
ATOM 1272 C C . TYR A 1 157 ? -3.632 0.491 -3.126 1.00 90.06 157 TYR A C 1
ATOM 1274 O O . TYR A 1 157 ? -4.346 0.783 -2.169 1.00 90.06 157 TYR A O 1
ATOM 1282 N N . LEU A 1 158 ? -3.835 0.988 -4.349 1.00 89.31 158 LEU A N 1
ATOM 1283 C CA . LEU A 1 158 ? -4.899 1.954 -4.637 1.00 89.31 158 LEU A CA 1
ATOM 1284 C C . LEU A 1 158 ? -6.294 1.361 -4.435 1.00 89.31 158 LEU A C 1
ATOM 1286 O O . LEU A 1 158 ? -7.161 2.026 -3.880 1.00 89.31 158 LEU A O 1
ATOM 1290 N N . ASN A 1 159 ? -6.504 0.107 -4.838 1.00 87.44 159 ASN A N 1
ATOM 1291 C CA . ASN A 1 159 ? -7.779 -0.577 -4.648 1.00 87.44 159 ASN A CA 1
ATOM 1292 C C . ASN A 1 159 ? -8.054 -0.799 -3.160 1.00 87.44 159 ASN A C 1
ATOM 1294 O O . ASN A 1 159 ? -9.141 -0.469 -2.686 1.00 87.44 159 ASN A O 1
ATOM 1298 N N . TYR A 1 160 ? -7.058 -1.299 -2.422 1.00 88.75 160 TYR A N 1
ATOM 1299 C CA . TYR A 1 160 ? -7.203 -1.561 -0.994 1.00 88.75 160 TYR A CA 1
ATOM 1300 C C . TYR A 1 160 ? -7.521 -0.282 -0.217 1.00 88.75 160 TYR A C 1
ATOM 1302 O O . TYR A 1 160 ? -8.479 -0.247 0.542 1.00 88.75 160 TYR A O 1
ATOM 1310 N N . TYR A 1 161 ? -6.788 0.803 -0.469 1.00 90.31 161 TYR A N 1
ATOM 1311 C CA . TYR A 1 161 ? -6.969 2.078 0.227 1.00 90.31 161 TYR A CA 1
ATOM 1312 C C . TYR A 1 161 ? -7.942 3.047 -0.475 1.00 90.31 161 TYR A C 1
ATOM 1314 O O . TYR A 1 161 ? -7.967 4.232 -0.158 1.00 90.31 161 TYR A O 1
ATOM 1322 N N . SER A 1 162 ? -8.782 2.570 -1.398 1.00 88.06 162 SER A N 1
ATOM 1323 C CA . SER A 1 162 ? -9.739 3.394 -2.172 1.00 88.06 162 SER A CA 1
ATOM 1324 C C . SER A 1 162 ? -10.751 4.177 -1.317 1.00 88.06 162 SER A C 1
ATOM 1326 O O . SER A 1 162 ? -11.308 5.193 -1.746 1.00 88.06 162 SER A O 1
ATOM 1328 N N . PHE A 1 163 ? -10.983 3.715 -0.089 1.00 86.12 163 PHE A N 1
ATOM 1329 C CA . PHE A 1 163 ? -11.905 4.308 0.874 1.00 86.12 163 PHE A CA 1
ATOM 1330 C C . PHE A 1 163 ? -11.259 5.352 1.797 1.00 86.12 163 PHE A C 1
ATOM 1332 O O . PHE A 1 163 ? -11.968 6.013 2.558 1.00 86.12 163 PHE A O 1
ATOM 1339 N N . THR A 1 164 ? -9.930 5.503 1.775 1.00 89.12 164 THR A N 1
ATOM 1340 C CA . THR A 1 164 ? -9.243 6.389 2.720 1.00 89.12 164 THR A CA 1
ATOM 1341 C C . THR A 1 164 ? -9.371 7.858 2.329 1.00 89.12 164 THR A C 1
ATOM 1343 O O . THR A 1 164 ? -9.469 8.238 1.162 1.00 89.12 164 THR A O 1
ATOM 1346 N N . HIS A 1 165 ? -9.336 8.729 3.333 1.00 87.88 165 HIS A N 1
ATOM 1347 C CA . HIS A 1 165 ? -9.460 10.172 3.151 1.00 87.88 165 HIS A CA 1
ATOM 1348 C C . HIS A 1 165 ? -8.163 10.803 2.647 1.00 87.88 165 HIS A C 1
ATOM 1350 O O . HIS A 1 165 ? -8.193 11.828 1.972 1.00 87.88 165 HIS A O 1
ATOM 1356 N N . ASN A 1 166 ? -7.021 10.177 2.941 1.00 89.56 166 ASN A N 1
ATOM 1357 C CA . ASN A 1 166 ? -5.709 10.584 2.448 1.00 89.56 166 ASN A CA 1
ATOM 1358 C C . ASN A 1 166 ? -5.339 9.924 1.104 1.00 89.56 166 ASN A C 1
ATOM 1360 O O . ASN A 1 166 ? -4.171 9.964 0.716 1.00 89.56 166 ASN A O 1
ATOM 1364 N N . TYR A 1 167 ? -6.309 9.339 0.389 1.00 89.19 167 TYR A N 1
ATOM 1365 C CA . TYR A 1 167 ? -6.086 8.601 -0.857 1.00 89.19 167 TYR A CA 1
ATOM 1366 C C . TYR A 1 167 ? -5.295 9.400 -1.903 1.00 89.19 167 TYR A C 1
ATOM 1368 O O . TYR A 1 167 ? -4.359 8.865 -2.483 1.00 89.19 167 TYR A O 1
ATOM 1376 N N . GLY A 1 168 ? -5.593 10.689 -2.100 1.00 88.31 168 GLY A N 1
ATOM 1377 C CA . GLY A 1 168 ? -4.850 11.520 -3.057 1.00 88.31 168 GLY A CA 1
ATOM 1378 C C . GLY A 1 168 ? -3.354 11.601 -2.730 1.00 88.31 168 GLY A C 1
ATOM 1379 O O . GLY A 1 168 ? -2.516 11.365 -3.596 1.00 88.31 168 GLY A O 1
ATOM 1380 N N . ARG A 1 169 ? -3.010 11.833 -1.454 1.00 90.75 169 ARG A N 1
ATOM 1381 C CA . ARG A 1 169 ? -1.614 11.862 -0.980 1.00 90.75 169 ARG A CA 1
ATOM 1382 C C . ARG A 1 169 ? -0.941 10.502 -1.152 1.00 90.75 169 ARG A C 1
ATOM 1384 O O . ARG A 1 169 ? 0.201 10.442 -1.598 1.00 90.75 169 ARG A O 1
ATOM 1391 N N . LEU A 1 170 ? -1.651 9.423 -0.821 1.00 92.12 170 LEU A N 1
ATOM 1392 C CA . LEU A 1 170 ? -1.168 8.058 -1.006 1.00 92.12 170 LEU A CA 1
ATOM 1393 C C . LEU A 1 170 ? -0.887 7.761 -2.486 1.00 92.12 170 LEU A C 1
ATOM 1395 O O . LEU A 1 170 ? 0.179 7.248 -2.813 1.00 92.12 170 LEU A O 1
ATOM 1399 N N . ALA A 1 171 ? -1.828 8.086 -3.372 1.00 92.56 171 ALA A N 1
ATOM 1400 C CA . ALA A 1 171 ? -1.739 7.796 -4.795 1.00 92.56 171 ALA A CA 1
ATOM 1401 C C . ALA A 1 171 ? -0.563 8.525 -5.450 1.00 92.56 171 ALA A C 1
ATOM 1403 O O . ALA A 1 171 ? 0.240 7.882 -6.123 1.00 92.56 171 ALA A O 1
ATOM 1404 N N . THR A 1 172 ? -0.408 9.825 -5.181 1.00 92.81 172 THR A N 1
ATOM 1405 C CA . THR A 1 172 ? 0.730 10.616 -5.670 1.00 92.81 172 THR A CA 1
ATOM 1406 C C . THR A 1 172 ? 2.058 10.053 -5.173 1.00 92.81 172 THR A C 1
ATOM 1408 O O . THR A 1 172 ? 3.005 9.901 -5.943 1.00 92.81 172 THR A O 1
ATOM 1411 N N . TYR A 1 173 ? 2.131 9.700 -3.889 1.00 92.31 173 TYR A N 1
ATOM 1412 C CA . TYR A 1 173 ? 3.349 9.172 -3.284 1.00 92.31 173 TYR A CA 1
ATOM 1413 C C . TYR A 1 173 ? 3.750 7.803 -3.859 1.00 92.31 173 TYR A C 1
ATOM 1415 O O . TYR A 1 173 ? 4.905 7.592 -4.236 1.00 92.31 173 TYR A O 1
ATOM 1423 N N . LEU A 1 174 ? 2.793 6.878 -3.978 1.00 92.69 174 LEU A N 1
ATOM 1424 C CA . LEU A 1 174 ? 3.029 5.552 -4.550 1.00 92.69 174 LEU A CA 1
ATOM 1425 C C . LEU A 1 174 ? 3.389 5.616 -6.031 1.00 92.69 174 LEU A C 1
ATOM 1427 O O . LEU A 1 174 ? 4.301 4.910 -6.463 1.00 92.69 174 LEU A O 1
ATOM 1431 N N . GLU A 1 175 ? 2.695 6.455 -6.804 1.00 93.69 175 GLU A N 1
ATOM 1432 C CA . GLU A 1 175 ? 3.029 6.683 -8.207 1.00 93.69 175 GLU A CA 1
ATOM 1433 C C . GLU A 1 175 ? 4.465 7.180 -8.331 1.00 93.69 175 GLU A C 1
ATOM 1435 O O . GLU A 1 175 ? 5.237 6.596 -9.087 1.00 93.69 175 GLU A O 1
ATOM 1440 N N . TYR A 1 176 ? 4.848 8.194 -7.553 1.00 92.94 176 TYR A N 1
ATOM 1441 C CA . TYR A 1 176 ? 6.195 8.750 -7.577 1.00 92.94 176 TYR A CA 1
ATOM 1442 C C . TYR A 1 176 ? 7.260 7.675 -7.316 1.00 92.94 176 TYR A C 1
ATOM 1444 O O . TYR A 1 176 ? 8.162 7.482 -8.135 1.00 92.94 176 TYR A O 1
ATOM 1452 N N . ILE A 1 177 ? 7.136 6.914 -6.224 1.00 93.06 177 ILE A N 1
ATOM 1453 C CA . ILE A 1 177 ? 8.132 5.895 -5.861 1.00 93.06 177 ILE A CA 1
ATOM 1454 C C . ILE A 1 177 ? 8.209 4.782 -6.900 1.00 93.06 177 ILE A C 1
ATOM 1456 O O . ILE A 1 177 ? 9.304 4.431 -7.348 1.00 93.06 177 ILE A O 1
ATOM 1460 N N . LEU A 1 178 ? 7.065 4.210 -7.281 1.00 93.38 178 LEU A N 1
ATOM 1461 C CA . LEU A 1 178 ? 7.030 3.055 -8.176 1.00 93.38 178 LEU A CA 1
ATOM 1462 C C . LEU A 1 178 ? 7.433 3.437 -9.599 1.00 93.38 178 LEU A C 1
ATOM 1464 O O . LEU A 1 178 ? 8.159 2.681 -10.243 1.00 93.38 178 LEU A O 1
ATOM 1468 N N . LYS A 1 179 ? 7.042 4.624 -10.072 1.00 93.62 179 LYS A N 1
ATOM 1469 C CA . LYS A 1 179 ? 7.436 5.133 -11.388 1.00 93.62 179 LYS A CA 1
ATOM 1470 C C . LYS A 1 179 ? 8.936 5.386 -11.460 1.00 93.62 179 LYS A C 1
ATOM 1472 O O . LYS A 1 179 ? 9.577 4.956 -12.414 1.00 93.62 179 LYS A O 1
ATOM 1477 N N . GLN A 1 180 ? 9.522 6.014 -10.438 1.00 93.38 180 GLN A N 1
ATOM 1478 C CA . GLN A 1 180 ? 10.971 6.207 -10.392 1.00 93.38 180 GLN A CA 1
ATOM 1479 C C . GLN A 1 180 ? 11.737 4.888 -10.257 1.00 93.38 180 GLN A C 1
ATOM 1481 O O . GLN A 1 180 ? 12.750 4.703 -10.925 1.00 93.38 180 GLN A O 1
ATOM 1486 N N . SER A 1 181 ? 11.254 3.963 -9.424 1.00 93.81 181 SER A N 1
ATOM 1487 C CA . SER A 1 181 ? 11.826 2.619 -9.295 1.00 93.81 181 SER A CA 1
ATOM 1488 C C . SER A 1 181 ? 11.825 1.885 -10.642 1.00 93.81 181 SER A C 1
ATOM 1490 O O . SER A 1 181 ? 12.849 1.326 -11.037 1.00 93.81 181 SER A O 1
ATOM 1492 N N . CYS A 1 182 ? 10.713 1.955 -11.380 1.00 93.81 182 CYS A N 1
ATOM 1493 C CA . CYS A 1 182 ? 10.583 1.392 -12.722 1.00 93.81 182 CYS A CA 1
ATOM 1494 C C . CYS A 1 182 ? 11.555 2.053 -13.712 1.00 93.81 182 CYS A C 1
ATOM 1496 O O . CYS A 1 182 ? 12.312 1.355 -14.382 1.00 93.81 182 CYS A O 1
ATOM 1498 N N . ALA A 1 183 ? 11.616 3.389 -13.747 1.00 93.88 183 ALA A N 1
ATOM 1499 C CA . ALA A 1 183 ? 12.536 4.121 -14.617 1.00 93.88 183 ALA A CA 1
ATOM 1500 C C . ALA A 1 183 ? 14.005 3.749 -14.355 1.00 93.88 183 ALA A C 1
ATOM 1502 O O . ALA A 1 183 ? 14.753 3.520 -15.299 1.00 93.88 183 ALA A O 1
ATOM 1503 N N . LYS A 1 184 ? 14.414 3.625 -13.085 1.00 93.69 184 LYS A N 1
ATOM 1504 C CA . LYS A 1 184 ? 15.769 3.177 -12.714 1.00 93.69 184 LYS A CA 1
ATOM 1505 C C . LYS A 1 184 ? 16.053 1.759 -13.204 1.00 93.69 184 LYS A C 1
ATOM 1507 O O . LYS A 1 184 ? 17.133 1.501 -13.720 1.00 93.69 184 LYS A O 1
ATOM 1512 N N . LEU A 1 185 ? 15.086 0.851 -13.074 1.00 92.88 185 LEU A N 1
ATOM 1513 C CA . LEU A 1 185 ? 15.245 -0.528 -13.534 1.00 92.88 185 LEU A CA 1
ATOM 1514 C C . LEU A 1 185 ? 15.401 -0.601 -15.060 1.00 92.88 185 LEU A C 1
ATOM 1516 O O . LEU A 1 185 ? 16.249 -1.339 -15.556 1.00 92.88 185 LEU A O 1
ATOM 1520 N N . LEU A 1 186 ? 14.609 0.181 -15.799 1.00 92.69 186 LEU A N 1
ATOM 1521 C CA . LEU A 1 186 ? 14.701 0.272 -17.257 1.00 92.69 186 LEU A CA 1
ATOM 1522 C C . LEU A 1 186 ? 16.008 0.929 -17.709 1.00 92.69 186 LEU A C 1
ATOM 1524 O O . LEU A 1 186 ? 16.602 0.464 -18.681 1.00 92.69 186 LEU A O 1
ATOM 1528 N N . ALA A 1 187 ? 16.488 1.940 -16.980 1.00 93.75 187 ALA A N 1
ATOM 1529 C CA . ALA A 1 187 ? 17.787 2.552 -17.235 1.00 93.75 187 ALA A CA 1
ATOM 1530 C C . ALA A 1 187 ? 18.912 1.514 -17.160 1.00 93.75 187 ALA A C 1
ATOM 1532 O O . ALA A 1 187 ? 19.748 1.457 -18.055 1.00 93.75 187 ALA A O 1
ATOM 1533 N N . THR A 1 188 ? 18.901 0.650 -16.139 1.00 92.19 188 THR A N 1
ATOM 1534 C CA . THR A 1 188 ? 19.872 -0.448 -16.028 1.00 92.19 188 THR A CA 1
ATOM 1535 C C . THR A 1 188 ? 19.686 -1.486 -17.133 1.00 92.19 188 THR A C 1
ATOM 1537 O O . THR A 1 188 ? 20.665 -1.906 -17.737 1.00 92.19 188 THR A O 1
ATOM 1540 N N . LYS A 1 189 ? 18.443 -1.890 -17.431 1.00 90.31 189 LYS A N 1
ATOM 1541 C CA . LYS A 1 189 ? 18.154 -2.927 -18.437 1.00 90.31 189 LYS A CA 1
ATOM 1542 C C . LYS A 1 189 ? 18.633 -2.548 -19.839 1.00 90.31 189 LYS A C 1
ATOM 1544 O O . LYS A 1 189 ? 19.137 -3.403 -20.553 1.00 90.31 189 LYS A O 1
ATOM 1549 N N . PHE A 1 190 ? 18.438 -1.291 -20.228 1.00 89.62 190 PHE A N 1
ATOM 1550 C CA . PHE A 1 190 ? 18.788 -0.774 -21.553 1.00 89.62 190 PHE A CA 1
ATOM 1551 C C . PHE A 1 190 ? 20.077 0.055 -21.550 1.00 89.62 190 PHE A C 1
ATOM 1553 O O . PHE A 1 190 ? 20.294 0.813 -22.493 1.00 89.62 190 PHE A O 1
ATOM 1560 N N . THR A 1 191 ? 20.873 -0.037 -20.476 1.00 90.12 191 THR A N 1
ATOM 1561 C CA . THR A 1 191 ? 22.161 0.660 -20.321 1.00 90.12 191 THR A CA 1
ATOM 1562 C C . THR A 1 191 ? 22.087 2.162 -20.637 1.00 90.12 191 THR A C 1
ATOM 1564 O O . THR A 1 191 ? 22.959 2.714 -21.294 1.00 90.12 191 THR A O 1
ATOM 1567 N N . LEU A 1 192 ? 21.029 2.837 -20.170 1.00 85.44 192 LEU A N 1
ATOM 1568 C CA . LEU A 1 192 ? 20.742 4.251 -20.465 1.00 85.44 192 LEU A CA 1
ATOM 1569 C C . LEU A 1 192 ? 21.377 5.233 -19.467 1.00 85.44 192 LEU A C 1
ATOM 1571 O O . LEU A 1 192 ? 21.050 6.410 -19.504 1.00 85.44 192 LEU A O 1
ATOM 1575 N N . GLY A 1 193 ? 22.235 4.783 -18.545 1.00 83.56 193 GLY A N 1
ATOM 1576 C CA . GLY A 1 193 ? 22.977 5.612 -17.577 1.00 83.56 193 GLY A CA 1
ATOM 1577 C C . GLY A 1 193 ? 22.129 6.370 -16.535 1.00 83.56 193 GLY A C 1
ATOM 1578 O O . GLY A 1 193 ? 22.358 6.250 -15.336 1.00 83.56 193 GLY A O 1
ATOM 1579 N N . THR A 1 194 ? 21.114 7.125 -16.963 1.00 89.44 194 THR A N 1
ATOM 1580 C CA . THR A 1 194 ? 20.262 8.001 -16.158 1.00 89.44 194 THR A CA 1
ATOM 1581 C C . THR A 1 194 ? 18.768 7.758 -16.407 1.00 89.44 194 THR A C 1
ATOM 1583 O O . THR A 1 194 ? 18.323 7.278 -17.456 1.00 89.44 194 THR A O 1
ATOM 1586 N N . MET A 1 195 ? 17.941 8.168 -15.440 1.00 89.06 195 MET A N 1
ATOM 1587 C CA . MET A 1 195 ? 16.482 8.168 -15.609 1.00 89.06 195 MET A CA 1
ATOM 1588 C C . MET A 1 195 ? 16.018 9.138 -16.704 1.00 89.06 195 MET A C 1
ATOM 1590 O O . MET A 1 195 ? 15.029 8.856 -17.374 1.00 89.06 195 MET A O 1
ATOM 1594 N N . ALA A 1 196 ? 16.714 10.260 -16.907 1.00 90.31 196 ALA A N 1
ATOM 1595 C CA . ALA A 1 196 ? 16.346 11.252 -17.917 1.00 90.31 196 ALA A CA 1
ATOM 1596 C C . ALA A 1 196 ? 16.399 10.657 -19.332 1.00 90.31 196 ALA A C 1
ATOM 1598 O O . ALA A 1 196 ? 15.445 10.798 -20.095 1.00 90.31 196 ALA A O 1
ATOM 1599 N N . GLN A 1 197 ? 17.454 9.897 -19.648 1.00 90.75 197 GLN A N 1
ATOM 1600 C CA . GLN A 1 197 ? 17.562 9.180 -20.923 1.00 90.75 197 GLN A CA 1
ATOM 1601 C C . GLN A 1 197 ? 16.465 8.120 -21.086 1.00 90.75 197 GLN A C 1
ATOM 1603 O O . GLN A 1 197 ? 15.933 7.931 -22.179 1.00 90.75 197 GLN A O 1
ATOM 1608 N N . THR A 1 198 ? 16.052 7.485 -19.987 1.00 91.44 198 THR A N 1
ATOM 1609 C CA . THR A 1 198 ? 14.928 6.537 -19.991 1.00 91.44 198 THR A CA 1
ATOM 1610 C C . THR A 1 198 ? 13.612 7.226 -20.355 1.00 91.44 198 THR A C 1
ATOM 1612 O O . THR A 1 198 ? 12.878 6.730 -21.207 1.00 91.44 198 THR A O 1
ATOM 1615 N N . TYR A 1 199 ? 13.325 8.394 -19.772 1.00 92.94 199 TYR A N 1
ATOM 1616 C CA . TYR A 1 199 ? 12.138 9.179 -20.126 1.00 92.94 199 TYR A CA 1
ATOM 1617 C C . TYR A 1 199 ? 12.215 9.781 -21.531 1.00 92.94 199 TYR A C 1
ATOM 1619 O O . TYR A 1 199 ? 11.181 9.895 -22.181 1.00 92.94 199 TYR A O 1
ATOM 1627 N N . LYS A 1 200 ? 13.412 10.115 -22.028 1.00 92.31 200 LYS A N 1
ATOM 1628 C CA . LYS A 1 200 ? 13.610 10.553 -23.417 1.00 92.31 200 LYS A CA 1
ATOM 1629 C C . LYS A 1 200 ? 13.284 9.430 -24.406 1.00 92.31 200 LYS A C 1
ATOM 1631 O O . LYS A 1 200 ? 12.637 9.682 -25.413 1.00 92.31 200 LYS A O 1
ATOM 1636 N N . LYS A 1 201 ? 13.686 8.190 -24.098 1.00 90.06 201 LYS A N 1
ATOM 1637 C CA . LYS A 1 201 ? 13.472 7.020 -24.966 1.00 90.06 201 LYS A CA 1
ATOM 1638 C C . LYS A 1 201 ? 12.044 6.470 -24.916 1.00 90.06 201 LYS A C 1
ATOM 1640 O O . LYS A 1 201 ? 11.491 6.127 -25.951 1.00 90.06 201 LYS A O 1
ATOM 1645 N N . PHE A 1 202 ? 11.454 6.357 -23.725 1.00 90.00 202 PHE A N 1
ATOM 1646 C CA . PHE A 1 202 ? 10.152 5.698 -23.521 1.00 90.00 202 PHE A CA 1
ATOM 1647 C C . PHE A 1 202 ? 9.008 6.670 -23.187 1.00 90.00 202 PHE A C 1
ATOM 1649 O O . PHE A 1 202 ? 7.882 6.251 -22.908 1.00 90.00 202 PHE A O 1
ATOM 1656 N N . GLY A 1 203 ? 9.281 7.974 -23.188 1.00 89.56 203 GLY A N 1
ATOM 1657 C CA . GLY A 1 203 ? 8.322 9.020 -22.850 1.00 89.56 203 GLY A CA 1
ATOM 1658 C C . GLY A 1 203 ? 7.978 9.091 -21.358 1.00 89.56 203 GLY A C 1
ATOM 1659 O O . GLY A 1 203 ? 8.345 8.242 -20.541 1.00 89.56 203 GLY A O 1
ATOM 1660 N N . HIS A 1 204 ? 7.189 10.104 -20.986 1.00 88.94 204 HIS A N 1
ATOM 1661 C CA . HIS A 1 204 ? 6.791 10.363 -19.595 1.00 88.94 204 HIS A CA 1
ATOM 1662 C C . HIS A 1 204 ? 6.051 9.187 -18.926 1.00 88.94 204 HIS A C 1
ATOM 1664 O O . HIS A 1 204 ? 6.075 9.054 -17.700 1.00 88.94 204 HIS A O 1
ATOM 1670 N N . ARG A 1 205 ? 5.376 8.333 -19.705 1.00 89.00 205 ARG A N 1
ATOM 1671 C CA . ARG A 1 205 ? 4.613 7.177 -19.204 1.00 89.00 205 ARG A CA 1
ATOM 1672 C C . ARG A 1 205 ? 5.371 5.851 -19.273 1.00 89.00 205 ARG A C 1
ATOM 1674 O O . ARG A 1 205 ? 4.754 4.830 -18.980 1.00 89.00 205 ARG A O 1
ATOM 1681 N N . LEU A 1 206 ? 6.667 5.865 -19.604 1.00 90.00 206 LEU A N 1
ATOM 1682 C CA . LEU A 1 206 ? 7.489 4.658 -19.758 1.00 90.00 206 LEU A CA 1
ATOM 1683 C C . LEU A 1 206 ? 6.773 3.631 -20.647 1.00 90.00 206 LEU A C 1
ATOM 1685 O O . LEU A 1 206 ? 6.453 2.531 -20.209 1.00 90.00 206 LEU A O 1
ATOM 1689 N N . THR A 1 207 ? 6.402 4.051 -21.854 1.00 90.00 207 THR A N 1
ATOM 1690 C CA . THR A 1 207 ? 5.660 3.223 -22.801 1.00 90.00 207 THR A CA 1
ATOM 1691 C C . THR A 1 207 ? 6.592 2.181 -23.409 1.00 90.00 207 THR A C 1
ATOM 1693 O O . THR A 1 207 ? 7.673 2.501 -23.905 1.00 90.00 207 THR A O 1
ATOM 1696 N N . SER A 1 208 ? 6.168 0.924 -23.377 1.00 87.06 208 SER A N 1
ATOM 1697 C CA . SER A 1 208 ? 6.839 -0.165 -24.075 1.00 87.06 208 SER A CA 1
ATOM 1698 C C . SER A 1 208 ? 6.517 -0.153 -25.576 1.00 87.06 208 SER A C 1
ATOM 1700 O O . SER A 1 208 ? 5.413 0.256 -25.945 1.00 87.06 208 SER A O 1
ATOM 1702 N N . PRO A 1 209 ? 7.415 -0.676 -26.440 1.00 81.56 209 PRO A N 1
ATOM 1703 C CA . PRO A 1 209 ? 7.138 -0.884 -27.863 1.00 81.56 209 PRO A CA 1
ATOM 1704 C C . PRO A 1 209 ? 5.831 -1.637 -28.160 1.00 81.56 209 PRO A C 1
ATOM 1706 O O . PRO A 1 209 ? 5.196 -1.355 -29.167 1.00 81.56 209 PRO A O 1
ATOM 1709 N N . LYS A 1 210 ? 5.378 -2.543 -27.276 1.00 78.62 210 LYS A N 1
ATOM 1710 C CA . LYS A 1 210 ? 4.100 -3.273 -27.435 1.00 78.62 210 LYS A CA 1
ATOM 1711 C C . LYS A 1 210 ? 2.879 -2.527 -26.866 1.00 78.62 210 LYS A C 1
ATOM 1713 O O . LYS A 1 210 ? 1.848 -3.131 -26.577 1.00 78.62 210 LYS A O 1
ATOM 1718 N N . GLY A 1 211 ? 2.997 -1.222 -26.616 1.00 81.50 211 GLY A N 1
ATOM 1719 C CA . GLY A 1 211 ? 1.891 -0.349 -26.206 1.00 81.50 211 GLY A CA 1
ATOM 1720 C C . GLY A 1 211 ? 1.500 -0.408 -24.723 1.00 81.50 211 GLY A C 1
ATOM 1721 O O . GLY A 1 211 ? 0.594 0.312 -24.295 1.00 81.50 211 GLY A O 1
ATOM 1722 N N . LYS A 1 212 ? 2.166 -1.217 -23.886 1.00 86.31 212 LYS A N 1
ATOM 1723 C CA . LYS A 1 212 ? 1.925 -1.190 -22.432 1.00 86.31 212 LYS A CA 1
ATOM 1724 C C . LYS A 1 212 ? 2.523 0.081 -21.829 1.00 86.31 212 LYS A C 1
ATOM 1726 O O . LYS A 1 212 ? 3.665 0.431 -22.101 1.00 86.31 212 LYS A O 1
ATOM 1731 N N . THR A 1 213 ? 1.752 0.762 -20.983 1.00 90.44 213 THR A N 1
ATOM 1732 C CA . THR A 1 213 ? 2.137 2.044 -20.369 1.00 90.44 213 THR A CA 1
ATOM 1733 C C . THR A 1 213 ? 2.057 1.991 -18.851 1.00 90.44 213 THR A C 1
ATOM 1735 O O . THR A 1 213 ? 1.237 1.261 -18.278 1.00 90.44 213 THR A O 1
ATOM 1738 N N . PHE A 1 214 ? 2.883 2.790 -18.174 1.00 90.19 214 PHE A N 1
ATOM 1739 C CA . PHE A 1 214 ? 2.753 2.985 -16.735 1.00 90.19 214 PHE A CA 1
ATOM 1740 C C . PHE A 1 214 ? 1.399 3.636 -16.421 1.00 90.19 214 PHE A C 1
ATOM 1742 O O . PHE A 1 214 ? 0.967 4.601 -17.069 1.00 90.19 214 PHE A O 1
ATOM 1749 N N . PHE A 1 215 ? 0.690 3.061 -15.456 1.00 88.31 215 PHE A N 1
ATOM 1750 C CA . PHE A 1 215 ? -0.664 3.451 -15.097 1.00 88.31 215 PHE A CA 1
ATOM 1751 C C . PHE A 1 215 ? -0.663 4.800 -14.377 1.00 88.31 215 PHE A C 1
ATOM 1753 O O . PHE A 1 215 ? 0.017 4.961 -13.367 1.00 88.31 215 PHE A O 1
ATOM 1760 N N . LYS A 1 216 ? -1.455 5.750 -14.882 1.00 88.31 216 LYS A N 1
ATOM 1761 C CA . LYS A 1 216 ? -1.721 7.016 -14.195 1.00 88.31 216 LYS A CA 1
ATOM 1762 C C . LYS A 1 216 ? -2.941 6.823 -13.285 1.00 88.31 216 LYS A C 1
ATOM 1764 O O . LYS A 1 216 ? -4.023 6.555 -13.813 1.00 88.31 216 LYS A O 1
ATOM 1769 N N . PRO A 1 217 ? -2.797 6.919 -11.956 1.00 84.25 217 PRO A N 1
ATOM 1770 C CA . PRO A 1 217 ? -3.922 6.770 -11.050 1.00 84.25 217 PRO A CA 1
ATOM 1771 C C . PRO A 1 217 ? -4.848 7.990 -11.083 1.00 84.25 217 PRO A C 1
ATOM 1773 O O . PRO A 1 217 ? -4.435 9.107 -11.388 1.00 84.25 217 PRO A O 1
ATOM 1776 N N . SER A 1 218 ? -6.114 7.775 -10.725 1.00 84.62 218 SER A N 1
ATOM 1777 C CA . SER A 1 218 ? -6.972 8.875 -10.279 1.00 84.62 218 SER A CA 1
ATOM 1778 C C . SER A 1 218 ? -6.551 9.264 -8.867 1.00 84.62 218 SER A C 1
ATOM 1780 O O . SER A 1 218 ? -6.346 8.378 -8.039 1.00 84.62 218 SER A O 1
ATOM 1782 N N . TYR A 1 219 ? -6.455 10.564 -8.584 1.00 85.31 219 TYR A N 1
ATOM 1783 C CA . TYR A 1 219 ? -6.149 11.093 -7.245 1.00 85.31 219 TYR A CA 1
ATOM 1784 C C . TYR A 1 219 ? -7.411 11.445 -6.446 1.00 85.31 219 TYR A C 1
ATOM 1786 O O . TYR A 1 219 ? -7.327 11.855 -5.288 1.00 85.31 219 TYR A O 1
ATOM 1794 N N . ARG A 1 220 ? -8.597 11.305 -7.055 1.00 80.75 220 ARG A N 1
ATOM 1795 C CA . ARG A 1 220 ? -9.873 11.615 -6.407 1.00 80.75 220 ARG A CA 1
ATOM 1796 C C . ARG A 1 220 ? -10.254 10.494 -5.447 1.00 80.75 220 ARG A C 1
ATOM 1798 O O . ARG A 1 220 ? -10.376 9.345 -5.860 1.00 80.75 220 ARG A O 1
ATOM 1805 N N . ALA A 1 221 ? -10.495 10.846 -4.187 1.00 76.12 221 ALA A N 1
ATOM 1806 C CA . ALA A 1 221 ? -11.024 9.913 -3.202 1.00 76.12 221 ALA A CA 1
ATOM 1807 C C . ALA A 1 221 ? -12.487 9.575 -3.529 1.00 76.12 221 ALA A C 1
ATOM 1809 O O . ALA A 1 221 ? -13.338 10.462 -3.631 1.00 76.12 221 ALA A O 1
ATOM 1810 N N . THR A 1 222 ? -12.776 8.288 -3.702 1.00 73.06 222 THR A N 1
ATOM 1811 C CA . THR A 1 222 ? -14.136 7.772 -3.911 1.00 73.06 222 THR A CA 1
ATOM 1812 C C . THR A 1 222 ? -14.873 7.508 -2.603 1.00 73.06 222 THR A C 1
ATOM 1814 O O . THR A 1 222 ? -16.097 7.408 -2.624 1.00 73.06 222 THR A O 1
ATOM 1817 N N . TYR A 1 223 ? -14.149 7.382 -1.481 1.00 76.69 223 TYR A N 1
ATOM 1818 C CA . TYR A 1 223 ? -14.672 7.042 -0.143 1.00 76.69 223 TYR A CA 1
ATOM 1819 C C . TYR A 1 223 ? -15.483 5.736 -0.086 1.00 76.69 223 TYR A C 1
ATOM 1821 O O . TYR A 1 223 ? -16.152 5.447 0.902 1.00 76.69 223 TYR A O 1
ATOM 1829 N N . LYS A 1 224 ? -15.419 4.932 -1.148 1.00 76.50 224 LYS A N 1
ATOM 1830 C CA . LYS A 1 224 ? -16.036 3.615 -1.259 1.00 76.50 224 LYS A CA 1
ATOM 1831 C C . LYS A 1 224 ? -14.923 2.593 -1.371 1.00 76.50 224 LYS A C 1
ATOM 1833 O O . LYS A 1 224 ? -13.992 2.796 -2.148 1.00 76.50 224 LYS A O 1
ATOM 1838 N N . TYR A 1 225 ? -15.046 1.505 -0.621 1.00 74.94 225 TYR A N 1
ATOM 1839 C CA . TYR A 1 225 ? -14.170 0.357 -0.792 1.00 74.94 225 TYR A CA 1
ATOM 1840 C C . TYR A 1 225 ? -14.488 -0.310 -2.133 1.00 74.94 225 TYR A C 1
ATOM 1842 O O . TYR A 1 225 ? -15.629 -0.701 -2.389 1.00 74.94 225 TYR A O 1
ATOM 1850 N N . MET A 1 226 ? -13.497 -0.403 -3.015 1.00 70.25 226 MET A N 1
ATOM 1851 C CA . MET A 1 226 ? -13.658 -1.079 -4.299 1.00 70.25 226 MET A CA 1
ATOM 1852 C C . MET A 1 226 ? -13.681 -2.598 -4.092 1.00 70.25 226 MET A C 1
ATOM 1854 O O . MET A 1 226 ? -12.641 -3.235 -3.977 1.00 70.25 226 MET A O 1
ATOM 1858 N N . VAL A 1 227 ? -14.886 -3.175 -4.066 1.00 63.53 227 VAL A N 1
ATOM 1859 C CA . VAL A 1 227 ? -15.109 -4.623 -3.872 1.00 63.53 227 VAL A CA 1
ATOM 1860 C C . VAL A 1 227 ? -14.731 -5.438 -5.113 1.00 63.53 227 VAL A C 1
ATOM 1862 O O . VAL A 1 227 ? -14.396 -6.613 -5.001 1.00 63.53 227 VAL A O 1
ATOM 1865 N N . LYS A 1 228 ? -14.746 -4.833 -6.309 1.00 59.16 228 LYS A N 1
ATOM 1866 C CA . LYS A 1 228 ? -14.399 -5.544 -7.544 1.00 59.16 228 LYS A CA 1
ATOM 1867 C C . LYS A 1 228 ? -12.874 -5.615 -7.696 1.00 59.16 228 LYS A C 1
ATOM 1869 O O . LYS A 1 228 ? -12.256 -4.566 -7.910 1.00 59.16 228 LYS A O 1
ATOM 1874 N N . PRO A 1 229 ? -12.248 -6.807 -7.628 1.00 50.00 229 PRO A N 1
ATOM 1875 C CA . PRO A 1 229 ? -10.858 -6.943 -8.025 1.00 50.00 229 PRO A CA 1
ATOM 1876 C C . PRO A 1 229 ? -10.744 -6.537 -9.494 1.00 50.00 229 PRO A C 1
ATOM 1878 O O . PRO A 1 229 ? -11.551 -6.930 -10.335 1.00 50.00 229 PRO A O 1
ATOM 1881 N N . ASN A 1 230 ? -9.757 -5.704 -9.808 1.00 52.53 230 ASN A N 1
ATOM 1882 C CA . ASN A 1 230 ? -9.493 -5.331 -11.190 1.00 52.53 230 ASN A CA 1
ATOM 1883 C C . ASN A 1 230 ? -9.142 -6.621 -11.971 1.00 52.53 230 ASN A C 1
ATOM 1885 O O . ASN A 1 230 ? -8.236 -7.334 -11.518 1.00 52.53 230 ASN A O 1
ATOM 1889 N N . PRO A 1 231 ? -9.812 -6.937 -13.101 1.00 49.75 231 PRO A N 1
ATOM 1890 C CA . PRO A 1 231 ? -9.642 -8.199 -13.838 1.00 49.75 231 PRO A CA 1
ATOM 1891 C C . PRO A 1 231 ? -8.187 -8.497 -14.222 1.00 49.75 231 PRO A C 1
ATOM 1893 O O . PRO A 1 231 ? -7.815 -9.651 -14.390 1.00 49.75 231 PRO A O 1
ATOM 1896 N N . VAL A 1 232 ? -7.328 -7.473 -14.255 1.00 51.12 232 VAL A N 1
ATOM 1897 C CA . VAL A 1 232 ? -5.886 -7.597 -14.506 1.00 51.12 232 VAL A CA 1
ATOM 1898 C C . VAL A 1 232 ? -5.153 -8.443 -13.451 1.00 51.12 232 VAL A C 1
ATOM 1900 O O . VAL A 1 232 ? -4.145 -9.057 -13.777 1.00 51.12 232 VAL A O 1
ATOM 1903 N N . VAL A 1 233 ? -5.608 -8.501 -12.192 1.00 44.94 233 VAL A N 1
ATOM 1904 C CA . VAL 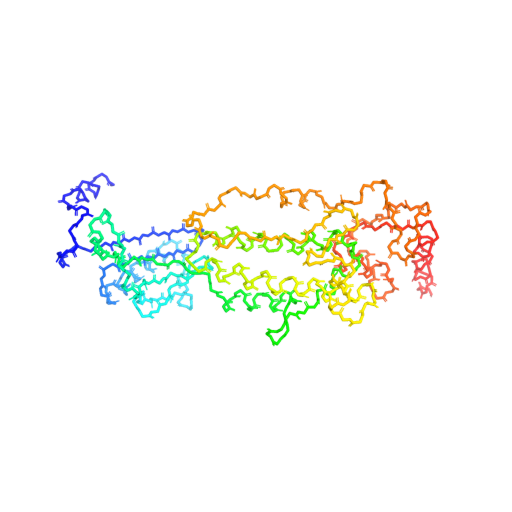A 1 233 ? -4.941 -9.318 -11.151 1.00 44.94 233 VAL A CA 1
ATOM 1905 C C . VAL A 1 233 ? -5.289 -10.802 -11.304 1.00 44.94 233 VAL A C 1
ATOM 1907 O O . VAL A 1 233 ? -4.406 -11.647 -11.166 1.00 44.94 233 VAL A O 1
ATOM 1910 N N . GLY A 1 234 ? -6.543 -11.114 -11.655 1.00 40.66 234 GLY A N 1
ATOM 1911 C CA . GLY A 1 234 ? -6.962 -12.468 -12.034 1.00 40.66 234 GLY A CA 1
ATOM 1912 C C . GLY A 1 234 ? -6.268 -12.923 -13.317 1.00 40.66 234 GLY A C 1
ATOM 1913 O O . GLY A 1 234 ? -5.689 -14.007 -13.342 1.00 40.66 234 GLY A O 1
ATOM 1914 N N . ALA A 1 235 ? -6.203 -12.032 -14.313 1.00 42.53 235 ALA A N 1
ATOM 1915 C CA . ALA A 1 235 ? -5.435 -12.242 -15.530 1.00 42.53 235 ALA A CA 1
ATOM 1916 C C . ALA A 1 235 ? -3.955 -12.468 -15.215 1.00 42.53 235 ALA A C 1
ATOM 1918 O O . ALA A 1 235 ? -3.432 -13.443 -15.686 1.00 42.53 235 ALA A O 1
ATOM 1919 N N . LEU A 1 236 ? -3.284 -11.717 -14.334 1.00 42.78 236 LEU A N 1
ATOM 1920 C CA . LEU A 1 236 ? -1.872 -11.968 -13.973 1.00 42.78 236 LEU A CA 1
ATOM 1921 C C . LEU A 1 236 ? -1.617 -13.264 -13.185 1.00 42.78 236 LEU A C 1
ATOM 1923 O O . LEU A 1 2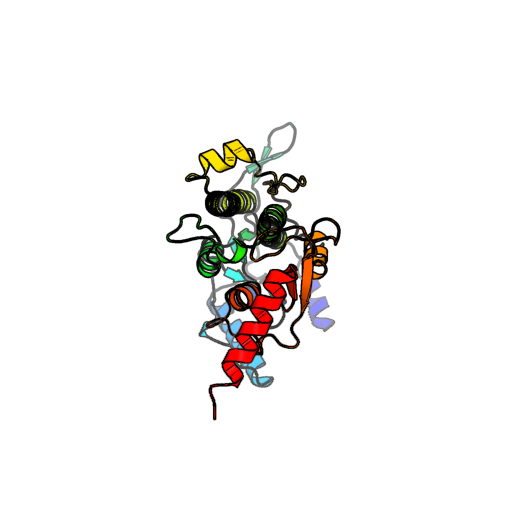36 ? -0.530 -13.838 -13.269 1.00 42.78 236 LEU A O 1
ATOM 1927 N N . SER A 1 237 ? -2.598 -13.717 -12.400 1.00 40.75 237 SER A N 1
ATOM 1928 C CA . SER A 1 237 ? -2.555 -15.013 -11.715 1.00 40.75 237 SER A CA 1
ATOM 1929 C C . SER A 1 237 ? -2.684 -16.176 -12.709 1.00 40.75 237 SER A C 1
ATOM 1931 O O . SER A 1 237 ? -2.068 -17.226 -12.506 1.00 40.75 237 SER A O 1
ATOM 1933 N N . GLN A 1 238 ? -3.455 -15.984 -13.786 1.00 37.50 238 GLN A N 1
ATOM 1934 C CA . GLN A 1 238 ? -3.643 -16.955 -14.872 1.00 37.50 238 GLN A CA 1
ATOM 1935 C C . GLN A 1 238 ? -2.554 -16.838 -15.963 1.00 37.50 238 GLN A C 1
ATOM 1937 O O . GLN A 1 238 ? -2.037 -17.841 -16.447 1.00 37.50 238 GLN A O 1
ATOM 1942 N N . GLU A 1 239 ? -2.094 -15.625 -16.258 1.00 39.44 239 GLU A N 1
ATOM 1943 C CA . GLU A 1 239 ? -1.015 -15.226 -17.165 1.00 39.44 239 GLU A CA 1
ATOM 1944 C C . GLU A 1 239 ? 0.337 -15.432 -16.473 1.00 39.44 239 GLU A C 1
ATOM 1946 O O . GLU A 1 239 ? 1.189 -14.547 -16.352 1.00 39.44 239 GLU A O 1
ATOM 1951 N N . LYS A 1 240 ? 0.612 -16.678 -16.081 1.00 44.41 240 LYS A N 1
ATOM 1952 C CA . LYS A 1 240 ? 1.985 -17.112 -15.789 1.00 44.41 240 LYS A CA 1
ATOM 1953 C C . LYS A 1 240 ? 2.880 -17.065 -17.045 1.00 44.41 240 LYS A C 1
ATOM 1955 O O . LYS A 1 240 ? 4.037 -17.484 -16.958 1.00 44.41 240 LYS A O 1
ATOM 1960 N N . THR A 1 241 ? 2.370 -16.605 -18.194 1.00 45.38 241 THR A N 1
ATOM 1961 C CA . THR A 1 241 ? 3.044 -16.394 -19.487 1.00 45.38 241 THR A CA 1
ATOM 1962 C C . THR A 1 241 ? 2.249 -15.399 -20.341 1.00 45.38 241 THR A C 1
ATOM 1964 O O . THR A 1 241 ? 1.188 -15.761 -20.821 1.00 45.38 241 THR A O 1
ATOM 1967 N N . ASN A 1 242 ? 2.796 -14.205 -20.598 1.00 45.41 242 ASN A N 1
ATOM 1968 C CA . ASN A 1 242 ? 2.398 -13.358 -21.744 1.00 45.41 242 ASN A CA 1
ATOM 1969 C C . ASN A 1 242 ? 3.408 -13.432 -22.891 1.00 45.41 242 ASN A C 1
ATOM 1971 O O 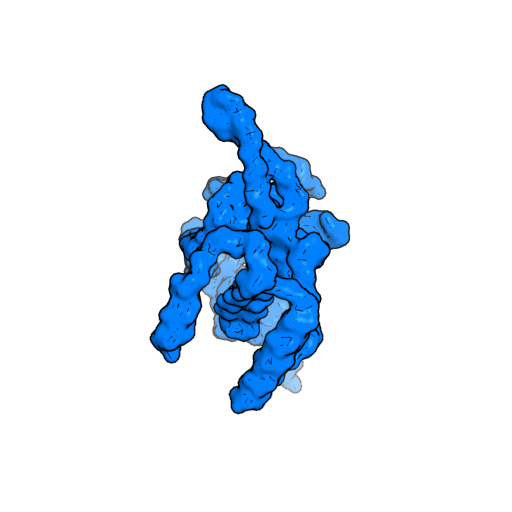. ASN A 1 242 ? 3.412 -12.589 -23.782 1.00 45.41 242 ASN A O 1
ATOM 1975 N N . ALA A 1 243 ? 4.313 -14.408 -22.862 1.00 44.38 243 ALA A N 1
ATOM 1976 C CA . ALA A 1 243 ? 4.949 -14.807 -24.100 1.00 44.38 243 ALA A CA 1
ATOM 1977 C C . ALA A 1 243 ? 3.914 -15.660 -24.836 1.00 44.38 243 ALA A C 1
ATOM 1979 O O . ALA A 1 243 ? 3.814 -16.865 -24.619 1.00 44.38 243 ALA A O 1
ATOM 1980 N N . THR A 1 244 ? 3.079 -14.995 -25.630 1.00 45.44 244 THR A N 1
ATOM 1981 C CA . THR A 1 244 ? 2.441 -15.626 -26.780 1.00 45.44 244 THR A CA 1
ATOM 1982 C C . THR A 1 244 ? 3.551 -16.329 -27.566 1.00 45.44 244 THR A C 1
ATOM 1984 O O . THR A 1 244 ? 4.645 -15.767 -27.701 1.00 45.44 244 THR A O 1
ATOM 1987 N N . PHE A 1 245 ? 3.295 -17.544 -28.057 1.00 50.88 245 PHE A N 1
ATOM 1988 C CA . PHE A 1 245 ? 4.244 -18.302 -28.888 1.00 50.88 245 PHE A CA 1
ATOM 1989 C C . PHE A 1 245 ? 4.819 -17.466 -30.050 1.00 50.88 245 PHE A C 1
ATOM 1991 O O . PHE A 1 245 ? 5.939 -17.712 -30.477 1.00 50.88 245 PHE A O 1
ATOM 1998 N N . GLU A 1 246 ? 4.096 -16.430 -30.485 1.00 48.75 246 GLU A N 1
ATOM 1999 C CA . GLU A 1 246 ? 4.476 -15.491 -31.545 1.00 48.75 246 GLU A CA 1
ATOM 2000 C C . GLU A 1 246 ? 5.804 -14.738 -31.352 1.00 48.75 246 GLU A C 1
ATOM 2002 O O . GLU A 1 246 ? 6.402 -14.347 -32.346 1.00 48.75 246 GLU A O 1
ATOM 2007 N N . TYR A 1 247 ? 6.299 -14.519 -30.124 1.00 61.69 247 TYR A N 1
ATOM 2008 C CA . TYR A 1 247 ? 7.544 -13.749 -29.908 1.00 61.69 247 TYR A CA 1
ATOM 2009 C C . TYR A 1 247 ? 8.423 -14.328 -28.795 1.00 61.69 247 TYR A C 1
ATOM 2011 O O . TYR A 1 247 ? 8.819 -13.623 -27.856 1.00 61.69 247 TYR A O 1
ATOM 2019 N N . LEU A 1 248 ? 8.705 -15.629 -28.862 1.00 70.81 248 LEU A N 1
ATOM 2020 C CA . LEU A 1 248 ? 9.550 -16.305 -27.884 1.00 70.81 248 LEU A CA 1
ATOM 2021 C C . LEU A 1 248 ? 11.038 -15.995 -28.135 1.00 70.81 248 LEU A C 1
ATOM 2023 O O . LEU A 1 248 ? 11.574 -16.308 -29.190 1.00 70.81 248 LEU A O 1
ATOM 2027 N N . ARG A 1 249 ? 11.720 -15.392 -27.151 1.00 78.81 249 ARG A N 1
ATOM 2028 C CA . ARG A 1 249 ? 13.176 -15.160 -27.179 1.00 78.81 249 ARG A CA 1
ATOM 2029 C C . ARG A 1 249 ? 13.881 -15.963 -26.098 1.00 78.81 249 ARG A C 1
ATOM 2031 O O . ARG A 1 249 ? 13.386 -16.077 -24.971 1.00 78.81 249 ARG A O 1
ATOM 2038 N N . CYS A 1 250 ? 15.044 -16.505 -26.434 1.00 82.12 250 CYS A N 1
ATOM 2039 C CA . CYS A 1 250 ? 15.897 -17.242 -25.519 1.00 82.12 250 CYS A CA 1
ATOM 2040 C C . CYS A 1 250 ? 16.329 -16.334 -24.366 1.00 82.12 250 CYS A C 1
ATOM 2042 O O . CYS A 1 250 ? 17.004 -15.336 -24.581 1.00 82.12 250 CYS A O 1
ATOM 2044 N N . LYS A 1 251 ? 16.026 -16.699 -23.116 1.00 82.00 251 LYS A N 1
ATOM 2045 C CA . LYS A 1 251 ? 16.389 -15.859 -21.958 1.00 82.00 251 LYS A CA 1
ATOM 2046 C C . LYS A 1 251 ? 17.887 -15.772 -21.668 1.00 82.00 251 LYS A C 1
ATOM 2048 O O . LYS A 1 251 ? 18.277 -14.976 -20.821 1.00 82.00 251 LYS A O 1
ATOM 2053 N N . ASN A 1 252 ? 18.700 -16.601 -22.317 1.00 81.69 252 ASN A N 1
ATOM 2054 C CA . ASN A 1 252 ? 20.147 -16.609 -22.132 1.00 81.69 252 ASN A CA 1
ATOM 2055 C C . ASN A 1 252 ? 20.896 -15.789 -23.191 1.00 81.69 252 ASN A C 1
ATOM 2057 O O . ASN A 1 252 ? 21.856 -15.116 -22.845 1.00 81.69 252 ASN A O 1
ATOM 2061 N N . CYS A 1 253 ? 20.479 -15.851 -24.459 1.00 82.12 253 CYS A N 1
ATOM 2062 C CA . CYS A 1 253 ? 21.176 -15.191 -25.572 1.00 82.12 253 CYS A CA 1
ATOM 2063 C C . CYS A 1 253 ? 20.291 -14.247 -26.401 1.00 82.12 253 CYS A C 1
ATOM 2065 O O . CYS A 1 253 ? 20.735 -13.766 -27.436 1.00 82.12 253 CYS A O 1
ATOM 2067 N N . ASP A 1 254 ? 19.037 -14.031 -25.997 1.00 79.38 254 ASP A N 1
ATOM 2068 C CA . ASP A 1 254 ? 18.030 -13.197 -26.672 1.00 79.38 254 ASP A CA 1
ATOM 2069 C C . ASP A 1 254 ? 17.703 -13.563 -28.138 1.00 79.38 254 ASP A C 1
ATOM 2071 O O . ASP A 1 254 ? 16.909 -12.868 -28.772 1.00 79.38 254 ASP A O 1
ATOM 2075 N N . SER A 1 255 ? 18.220 -14.687 -28.655 1.00 82.31 255 SER A N 1
ATOM 2076 C CA . SER A 1 255 ? 17.867 -15.235 -29.973 1.00 82.31 255 SER A CA 1
ATOM 2077 C C . SER A 1 255 ? 16.386 -15.614 -30.050 1.00 82.31 255 SER A C 1
ATOM 2079 O O . SER A 1 255 ? 15.830 -16.148 -29.091 1.00 82.31 255 SER A O 1
ATOM 2081 N N . ASP A 1 256 ? 15.766 -15.358 -31.195 1.00 81.31 256 ASP A N 1
ATOM 2082 C CA . ASP A 1 256 ? 14.411 -15.756 -31.593 1.00 81.31 256 ASP A CA 1
ATOM 2083 C C . ASP A 1 256 ? 14.383 -17.062 -32.410 1.00 81.31 256 ASP A C 1
ATOM 2085 O O . ASP A 1 256 ? 13.318 -17.621 -32.671 1.00 81.31 256 ASP A O 1
ATOM 2089 N N . TYR A 1 257 ? 15.549 -17.601 -32.770 1.00 80.00 257 TYR A N 1
ATOM 2090 C CA . TYR A 1 257 ? 15.657 -18.800 -33.588 1.00 80.00 257 TYR A CA 1
ATOM 2091 C C . TYR A 1 257 ? 15.469 -20.079 -32.760 1.00 80.00 257 TYR A C 1
ATOM 2093 O O . TYR A 1 257 ? 16.253 -20.366 -31.848 1.00 80.00 257 TYR A O 1
ATOM 2101 N N . ARG A 1 258 ? 14.443 -20.871 -33.117 1.00 77.44 258 ARG A N 1
ATOM 2102 C CA . ARG A 1 258 ? 14.116 -22.188 -32.529 1.00 77.44 258 ARG A CA 1
ATOM 2103 C C . ARG A 1 258 ? 14.164 -22.176 -30.997 1.00 77.44 258 ARG A C 1
ATOM 2105 O O . ARG A 1 258 ? 14.948 -22.892 -30.368 1.00 77.44 258 ARG A O 1
ATOM 2112 N N . VAL A 1 259 ? 13.361 -21.291 -30.411 1.00 82.62 259 VAL A N 1
ATOM 2113 C CA . VAL A 1 259 ? 13.208 -21.160 -28.962 1.00 82.62 259 VAL A CA 1
ATOM 2114 C C . VAL A 1 259 ? 12.036 -22.016 -28.509 1.00 82.62 259 VAL A C 1
ATOM 2116 O O . VAL A 1 259 ? 10.938 -21.904 -29.044 1.00 82.62 259 VAL A O 1
ATOM 2119 N N . GLU A 1 260 ? 12.260 -22.820 -27.478 1.00 80.94 260 GLU A N 1
ATOM 2120 C CA . GLU A 1 260 ? 11.243 -23.670 -26.868 1.00 80.94 260 GLU A CA 1
ATOM 2121 C C . GLU A 1 260 ? 11.205 -23.450 -25.355 1.00 80.94 260 GLU A C 1
ATOM 2123 O O . GLU A 1 260 ? 12.168 -22.983 -24.733 1.00 80.94 260 GLU A O 1
ATOM 2128 N N . TYR A 1 261 ? 10.073 -23.776 -24.731 1.00 82.69 261 TYR A N 1
ATOM 2129 C CA . TYR A 1 261 ? 9.986 -23.776 -23.278 1.00 82.69 261 TYR A CA 1
ATOM 2130 C C . TYR A 1 261 ? 10.663 -25.015 -22.705 1.00 82.69 261 TYR A C 1
ATOM 2132 O O . TYR A 1 261 ? 10.157 -26.126 -22.802 1.00 82.69 261 TYR A O 1
ATOM 2140 N N . HIS A 1 262 ? 11.767 -24.805 -21.998 1.00 79.81 262 HIS A N 1
ATOM 2141 C CA . HIS A 1 262 ? 12.376 -25.842 -21.186 1.00 79.81 262 HIS A CA 1
ATOM 2142 C C . HIS A 1 262 ? 11.684 -25.904 -19.817 1.00 79.81 262 HIS A C 1
ATOM 2144 O O . HIS A 1 262 ? 11.703 -24.932 -19.046 1.00 79.81 262 HIS A O 1
ATOM 2150 N N . HIS A 1 263 ? 11.120 -27.065 -19.486 1.00 80.75 263 HIS A N 1
ATOM 2151 C CA . HIS A 1 263 ? 10.422 -27.332 -18.229 1.00 80.75 263 HIS A CA 1
ATOM 2152 C C . HIS A 1 263 ? 11.272 -28.170 -17.265 1.00 80.75 263 HIS A C 1
ATOM 2154 O O . HIS A 1 263 ? 12.058 -29.017 -17.674 1.00 80.75 263 HIS A O 1
ATOM 2160 N N . ILE A 1 264 ? 11.102 -27.939 -15.965 1.00 79.00 264 ILE A N 1
ATOM 2161 C CA . ILE A 1 264 ? 11.644 -28.782 -14.888 1.00 79.00 264 ILE A CA 1
ATOM 2162 C C . ILE A 1 264 ? 10.500 -29.387 -14.068 1.00 79.00 264 ILE A C 1
ATOM 2164 O O . ILE A 1 264 ? 9.424 -28.791 -13.964 1.00 79.00 264 ILE A O 1
ATOM 2168 N N . ARG A 1 265 ? 10.738 -30.550 -13.455 1.00 77.62 265 ARG A N 1
ATOM 2169 C CA . ARG A 1 265 ? 9.732 -31.256 -12.648 1.00 77.62 265 ARG A CA 1
ATOM 2170 C C . ARG A 1 265 ? 9.509 -30.559 -11.302 1.00 77.62 265 ARG A C 1
ATOM 2172 O O . ARG A 1 265 ? 8.379 -30.151 -10.995 1.00 77.62 265 ARG A O 1
ATOM 2179 N N . ALA A 1 266 ? 10.572 -30.317 -10.534 1.00 80.44 266 ALA A N 1
ATOM 2180 C CA . ALA A 1 266 ? 10.501 -29.644 -9.240 1.00 80.44 266 ALA A CA 1
ATOM 2181 C C . ALA A 1 266 ? 11.506 -28.487 -9.115 1.00 80.44 266 ALA A C 1
ATOM 2183 O O . ALA A 1 266 ? 12.579 -28.495 -9.706 1.00 80.44 266 ALA A O 1
ATOM 2184 N N . MET A 1 267 ? 11.147 -27.460 -8.330 1.00 78.94 267 MET A N 1
ATOM 2185 C CA . MET A 1 267 ? 12.019 -26.292 -8.101 1.00 78.94 267 MET A CA 1
ATOM 2186 C C . MET A 1 267 ? 13.297 -26.654 -7.334 1.00 78.94 267 MET A C 1
ATOM 2188 O O . MET A 1 267 ? 14.293 -25.952 -7.474 1.00 78.94 267 MET A O 1
ATOM 2192 N N . GLN A 1 268 ? 13.268 -27.742 -6.559 1.00 80.50 268 GLN A N 1
ATOM 2193 C CA . GLN A 1 268 ? 14.430 -28.284 -5.850 1.00 80.50 268 GLN A CA 1
ATOM 2194 C C . GLN A 1 268 ? 15.499 -28.852 -6.799 1.00 80.50 268 GLN A C 1
ATOM 2196 O O . GLN A 1 268 ? 16.669 -28.876 -6.444 1.00 80.50 268 GLN A O 1
ATOM 2201 N N . ASP A 1 269 ? 15.120 -29.225 -8.028 1.00 79.38 269 ASP A N 1
ATOM 2202 C CA . ASP A 1 269 ? 16.028 -29.805 -9.031 1.00 79.38 269 ASP A CA 1
ATOM 2203 C C . ASP A 1 269 ? 16.913 -28.735 -9.710 1.00 79.38 269 ASP A C 1
ATOM 2205 O O . ASP A 1 269 ? 17.670 -29.022 -10.645 1.00 79.38 269 ASP A O 1
ATOM 2209 N N . LEU A 1 270 ? 16.759 -27.466 -9.319 1.00 81.62 270 LEU A N 1
ATOM 2210 C CA . LEU A 1 270 ? 17.547 -26.347 -9.820 1.00 81.62 270 LEU A CA 1
ATOM 2211 C C . LEU A 1 270 ? 18.775 -26.156 -8.946 1.00 81.62 270 LEU A C 1
ATOM 2213 O O . LEU A 1 270 ? 18.650 -25.948 -7.741 1.00 81.62 270 LEU A O 1
ATOM 2217 N N . ASN A 1 271 ? 19.952 -26.100 -9.570 1.00 81.00 271 ASN A N 1
ATOM 2218 C CA . ASN A 1 271 ? 21.170 -25.732 -8.863 1.00 81.00 271 ASN A CA 1
ATOM 2219 C C . ASN A 1 271 ? 21.618 -24.313 -9.259 1.00 81.00 271 ASN A C 1
ATOM 2221 O O . ASN A 1 271 ? 22.365 -24.136 -10.230 1.00 81.00 271 ASN A O 1
ATOM 2225 N N . PRO A 1 272 ? 21.195 -23.271 -8.510 1.00 76.88 272 PRO A N 1
ATOM 2226 C CA . PRO A 1 272 ? 21.541 -21.888 -8.817 1.00 76.88 272 PRO A CA 1
ATOM 2227 C C . PRO A 1 272 ? 23.033 -21.582 -8.606 1.00 76.88 272 PRO A C 1
ATOM 2229 O O . PRO A 1 272 ? 23.506 -20.538 -9.040 1.00 76.88 272 PRO A O 1
ATOM 2232 N N . LYS A 1 273 ? 23.817 -22.437 -7.945 1.00 76.75 273 LYS A N 1
ATOM 2233 C CA . LYS A 1 273 ? 25.260 -22.181 -7.816 1.00 76.75 273 LYS A CA 1
ATOM 2234 C C . LYS A 1 273 ? 25.993 -22.486 -9.125 1.00 76.75 273 LYS A C 1
ATOM 2236 O O . LYS A 1 273 ? 26.891 -21.744 -9.507 1.00 76.75 273 LYS A O 1
ATOM 2241 N N . ILE A 1 274 ? 25.541 -23.514 -9.840 1.00 75.75 274 ILE A N 1
ATOM 2242 C CA . ILE A 1 274 ? 26.224 -24.065 -11.018 1.00 75.75 274 ILE A CA 1
ATOM 2243 C C . ILE A 1 274 ? 25.688 -23.452 -12.316 1.00 75.75 274 ILE A C 1
ATOM 2245 O O . ILE A 1 274 ? 26.448 -23.016 -13.182 1.00 75.75 274 ILE A O 1
ATOM 2249 N N . SER A 1 275 ? 24.365 -23.375 -12.466 1.00 79.62 275 SER A N 1
ATOM 2250 C CA . SER A 1 275 ? 23.741 -22.966 -13.724 1.00 79.62 275 SER A CA 1
ATOM 2251 C C . SER A 1 275 ? 23.219 -21.531 -13.650 1.00 79.62 275 SER A C 1
ATOM 2253 O O . SER A 1 275 ? 22.389 -21.175 -12.810 1.00 79.62 275 SER A O 1
ATOM 2255 N N . TYR A 1 276 ? 23.686 -20.678 -14.569 1.00 80.00 276 TYR A N 1
ATOM 2256 C CA . TYR A 1 276 ? 23.129 -19.333 -14.751 1.00 80.00 276 TYR A CA 1
ATOM 2257 C C . TYR A 1 276 ? 21.628 -19.396 -15.070 1.00 80.00 276 TYR A C 1
ATOM 2259 O O . TYR A 1 276 ? 20.842 -18.653 -14.488 1.00 80.00 276 TYR A O 1
ATOM 2267 N N . MET A 1 277 ? 21.207 -20.352 -15.900 1.00 80.12 277 MET A N 1
ATOM 2268 C CA . MET A 1 277 ? 19.796 -20.549 -16.238 1.00 80.12 277 MET A CA 1
ATOM 2269 C C . MET A 1 277 ? 18.974 -20.984 -15.023 1.00 80.12 277 MET A C 1
ATOM 2271 O O . MET A 1 277 ? 17.860 -20.501 -14.835 1.00 80.12 277 MET A O 1
ATOM 2275 N N . ASP A 1 278 ? 19.531 -21.826 -14.151 1.00 82.44 278 ASP A N 1
ATOM 2276 C CA . ASP A 1 278 ? 18.845 -22.241 -12.925 1.00 82.44 278 ASP A CA 1
ATOM 2277 C C . ASP A 1 278 ? 18.722 -21.073 -11.942 1.00 82.44 278 ASP A C 1
ATOM 2279 O O . ASP A 1 278 ? 17.668 -20.901 -11.330 1.00 82.44 278 ASP A O 1
ATOM 2283 N N . ARG A 1 279 ? 19.720 -20.175 -11.870 1.00 81.00 279 ARG A N 1
ATOM 2284 C CA . ARG A 1 279 ? 19.580 -18.900 -11.136 1.00 81.00 279 ARG A CA 1
ATOM 2285 C C . ARG A 1 279 ? 18.431 -18.061 -11.654 1.00 81.00 279 ARG A C 1
ATOM 2287 O O . ARG A 1 279 ? 17.712 -17.481 -10.841 1.00 81.00 279 ARG A O 1
ATOM 2294 N N . LEU A 1 280 ? 18.265 -17.966 -12.972 1.00 76.56 280 LEU A N 1
ATOM 2295 C CA . LEU A 1 280 ? 17.154 -17.221 -13.566 1.00 76.56 280 LEU A CA 1
ATOM 2296 C C . LEU A 1 280 ? 15.806 -17.835 -13.171 1.00 76.56 280 LEU A C 1
ATOM 2298 O O . LEU A 1 280 ? 14.897 -17.105 -12.779 1.00 76.56 280 LEU A O 1
ATOM 2302 N N . MET A 1 281 ? 15.696 -19.165 -13.204 1.00 79.44 281 MET A N 1
ATOM 2303 C CA . MET A 1 281 ? 14.481 -19.896 -12.826 1.00 79.44 281 MET A CA 1
ATOM 2304 C C . MET A 1 281 ? 14.146 -19.757 -11.334 1.00 79.44 281 MET A C 1
ATOM 2306 O O . MET A 1 281 ? 13.000 -19.449 -11.001 1.00 79.44 281 MET A O 1
ATOM 2310 N N . VAL A 1 282 ? 15.139 -19.892 -10.444 1.00 81.06 282 VAL A N 1
ATOM 2311 C CA . VAL A 1 282 ? 14.977 -19.703 -8.989 1.00 81.06 282 VAL A CA 1
ATOM 2312 C C . VAL A 1 282 ? 14.589 -18.261 -8.667 1.00 81.06 282 VAL A C 1
ATOM 2314 O O . VAL A 1 282 ? 13.607 -18.038 -7.963 1.00 81.06 282 VAL A O 1
ATOM 2317 N N . LYS A 1 283 ? 15.291 -17.263 -9.227 1.00 71.75 283 LYS A N 1
ATOM 2318 C CA . LYS A 1 283 ? 14.964 -15.839 -9.020 1.00 71.75 283 LYS A CA 1
ATOM 2319 C C . LYS A 1 283 ? 13.553 -15.499 -9.493 1.00 71.75 283 LYS A C 1
ATOM 2321 O O . LYS A 1 283 ? 12.862 -14.716 -8.848 1.00 71.75 283 LYS A O 1
ATOM 2326 N N . ALA A 1 284 ? 13.124 -16.072 -10.614 1.00 67.44 284 ALA A N 1
ATOM 2327 C CA . ALA A 1 284 ? 11.779 -15.865 -11.131 1.00 67.44 284 ALA A CA 1
ATOM 2328 C C . ALA A 1 284 ? 10.709 -16.691 -10.391 1.00 67.44 284 ALA A C 1
ATOM 2330 O O . ALA A 1 284 ? 9.523 -16.430 -10.590 1.00 67.44 284 ALA A O 1
ATOM 2331 N N . ASN A 1 285 ? 11.112 -17.667 -9.568 1.00 71.94 285 ASN A N 1
ATOM 2332 C CA . ASN A 1 285 ? 10.263 -18.703 -8.982 1.00 71.94 285 ASN A CA 1
ATOM 2333 C C . ASN A 1 285 ? 9.396 -19.415 -10.044 1.00 71.94 285 ASN A C 1
ATOM 2335 O O . ASN A 1 285 ? 8.167 -19.463 -9.951 1.00 71.94 285 ASN A O 1
ATOM 2339 N N . ARG A 1 286 ? 10.037 -19.892 -11.125 1.00 71.69 286 ARG A N 1
ATOM 2340 C CA . ARG A 1 286 ? 9.372 -20.490 -12.297 1.00 71.69 286 ARG A CA 1
ATOM 2341 C C . ARG A 1 286 ? 9.954 -21.855 -12.655 1.00 71.69 286 ARG A C 1
ATOM 2343 O O . ARG A 1 286 ? 11.160 -21.994 -12.821 1.00 71.69 286 ARG A O 1
ATOM 2350 N N . LYS A 1 287 ? 9.067 -22.818 -12.935 1.00 79.44 287 LYS A N 1
ATOM 2351 C CA . LYS A 1 287 ? 9.411 -24.157 -13.455 1.00 79.44 287 LYS A CA 1
ATOM 2352 C C . LYS A 1 287 ? 9.661 -24.217 -14.971 1.00 79.44 287 LYS A C 1
ATOM 2354 O O . LYS A 1 287 ? 9.930 -25.287 -15.502 1.00 79.44 287 LYS A O 1
ATOM 2359 N N . ARG A 1 288 ? 9.548 -23.093 -15.684 1.00 80.00 288 ARG A N 1
ATOM 2360 C CA . ARG A 1 288 ? 9.720 -23.020 -17.143 1.00 80.00 288 ARG A CA 1
ATOM 2361 C C . ARG A 1 288 ? 10.542 -21.806 -17.552 1.00 80.00 288 ARG A C 1
ATOM 2363 O O . ARG A 1 288 ? 10.374 -20.734 -16.966 1.00 80.00 288 ARG A O 1
ATOM 2370 N N . ILE A 1 289 ? 11.399 -21.973 -18.554 1.00 82.69 289 ILE A N 1
ATOM 2371 C CA . ILE A 1 289 ? 12.240 -20.914 -19.125 1.00 82.69 289 ILE A CA 1
ATOM 2372 C C . ILE A 1 289 ? 12.348 -21.109 -20.646 1.00 82.69 289 ILE A C 1
ATOM 2374 O O . ILE A 1 289 ? 12.596 -22.232 -21.074 1.00 82.69 289 ILE A O 1
ATOM 2378 N N . PRO A 1 290 ? 12.143 -20.067 -21.471 1.00 84.81 290 PRO A N 1
ATOM 2379 C CA . PRO A 1 290 ? 12.337 -20.188 -22.910 1.00 84.81 290 PRO A CA 1
ATOM 2380 C C . PRO A 1 290 ? 13.832 -20.147 -23.251 1.00 84.81 290 PRO A C 1
ATOM 2382 O O . PRO A 1 290 ? 14.541 -19.217 -22.848 1.00 84.81 290 PRO A O 1
ATOM 2385 N N . LEU A 1 291 ? 14.311 -21.161 -23.969 1.00 84.38 291 LEU A N 1
ATOM 2386 C CA . LEU A 1 291 ? 15.707 -21.333 -24.376 1.00 84.38 291 LEU A CA 1
ATOM 2387 C C . LEU A 1 291 ? 15.768 -21.765 -25.844 1.00 84.38 291 LEU A C 1
ATOM 2389 O O . LEU A 1 291 ? 14.918 -22.521 -26.297 1.00 84.38 291 LEU A O 1
ATOM 2393 N N . CYS A 1 292 ? 16.779 -21.307 -26.582 1.00 87.12 292 CYS A N 1
ATOM 2394 C CA . CYS A 1 292 ? 17.089 -21.889 -27.888 1.00 87.12 292 CYS A CA 1
ATOM 2395 C C . CYS A 1 292 ? 17.774 -23.253 -27.720 1.00 87.12 292 CYS A C 1
ATOM 2397 O O . CYS A 1 292 ? 18.383 -23.519 -26.678 1.00 87.12 292 CYS A O 1
ATOM 2399 N N . ILE A 1 293 ? 17.751 -24.082 -28.767 1.00 83.81 293 ILE A N 1
ATOM 2400 C CA . ILE A 1 293 ? 18.354 -25.430 -28.771 1.00 83.81 293 ILE A CA 1
ATOM 2401 C C . ILE A 1 293 ? 19.815 -25.414 -28.285 1.00 83.81 293 ILE A C 1
ATOM 2403 O O . ILE A 1 293 ? 20.220 -26.268 -27.497 1.00 83.81 293 ILE A O 1
ATOM 2407 N N . ALA A 1 294 ? 20.615 -24.428 -28.704 1.00 84.69 294 ALA A N 1
ATOM 2408 C CA . ALA A 1 294 ? 22.013 -24.311 -28.280 1.00 84.69 294 ALA A CA 1
ATOM 2409 C C . ALA A 1 294 ? 22.136 -24.096 -26.760 1.00 84.69 294 ALA A C 1
ATOM 2411 O O . ALA A 1 294 ? 22.901 -24.780 -26.080 1.00 84.69 294 ALA A O 1
ATOM 2412 N N . CYS A 1 295 ? 21.325 -23.191 -26.211 1.00 83.38 295 CYS A N 1
ATOM 2413 C CA . CYS A 1 295 ? 21.288 -22.900 -24.780 1.00 83.38 295 CYS A CA 1
ATOM 2414 C C . CYS A 1 295 ? 20.718 -24.070 -23.965 1.00 83.38 295 CYS A C 1
ATOM 2416 O O . CYS A 1 295 ? 21.203 -24.361 -22.872 1.00 83.38 295 CYS A O 1
ATOM 2418 N N . GLN A 1 296 ? 19.730 -24.782 -24.504 1.00 83.38 296 GLN A N 1
ATOM 2419 C CA . GLN A 1 296 ? 19.204 -26.000 -23.900 1.00 83.38 296 GLN A CA 1
ATOM 2420 C C . GLN A 1 296 ? 20.285 -27.085 -23.810 1.00 83.38 296 GLN A C 1
ATOM 2422 O O . GLN A 1 296 ? 20.511 -27.629 -22.730 1.00 83.38 296 GLN A O 1
ATOM 2427 N N . LYS A 1 297 ? 21.025 -27.345 -24.896 1.00 81.94 297 LYS A N 1
ATOM 2428 C CA . LYS A 1 297 ? 22.141 -28.307 -24.895 1.00 81.94 297 LYS A CA 1
ATOM 2429 C C . LYS A 1 297 ? 23.227 -27.935 -23.882 1.00 81.94 297 LYS A C 1
ATOM 2431 O O . LYS A 1 297 ? 23.712 -28.808 -23.171 1.00 81.94 297 LYS A O 1
ATOM 2436 N N . MET A 1 298 ? 23.560 -26.648 -23.742 1.00 78.44 298 MET A N 1
ATOM 2437 C CA . MET A 1 298 ? 24.500 -26.181 -22.709 1.00 78.44 298 MET A CA 1
ATOM 2438 C C . MET A 1 298 ? 24.015 -26.476 -21.283 1.00 78.44 298 MET A C 1
ATOM 2440 O O . MET A 1 298 ? 24.827 -26.788 -20.412 1.00 78.44 298 MET A O 1
ATOM 2444 N N . LYS A 1 299 ? 22.703 -26.386 -21.033 1.00 73.38 299 LYS A N 1
ATOM 2445 C CA . LYS A 1 299 ? 22.114 -26.721 -19.732 1.00 73.38 299 LYS A CA 1
ATOM 2446 C C . LYS A 1 299 ? 22.170 -28.224 -19.439 1.00 73.38 299 LYS A C 1
ATOM 2448 O O . LYS A 1 299 ? 22.439 -28.586 -18.297 1.00 73.38 299 LYS A O 1
ATOM 2453 N N . HIS A 1 300 ? 21.934 -29.073 -20.442 1.00 70.44 300 HIS A N 1
ATOM 2454 C CA . HIS A 1 300 ? 21.995 -30.531 -20.284 1.00 70.44 300 HIS A CA 1
ATOM 2455 C C . HIS A 1 300 ? 23.433 -31.045 -20.121 1.00 70.44 300 HIS A C 1
ATOM 2457 O O . HIS A 1 300 ? 23.696 -31.761 -19.160 1.00 70.44 300 HIS A O 1
ATOM 2463 N N . ARG A 1 301 ? 24.385 -30.575 -20.941 1.00 63.97 301 ARG A N 1
ATOM 2464 C CA . ARG A 1 301 ? 25.804 -30.981 -20.849 1.00 63.97 301 ARG A CA 1
ATOM 2465 C C . ARG A 1 301 ? 26.431 -30.712 -19.478 1.00 63.97 301 ARG A C 1
ATOM 2467 O O . ARG A 1 301 ? 27.202 -31.517 -18.981 1.00 63.97 301 ARG A O 1
ATOM 2474 N N . LYS A 1 302 ? 26.079 -29.593 -18.831 1.00 56.69 302 LYS A N 1
ATOM 2475 C CA . LYS A 1 302 ? 26.582 -29.255 -17.485 1.00 56.69 302 LYS A CA 1
ATOM 2476 C C . LYS A 1 302 ? 25.962 -30.083 -16.355 1.00 56.69 302 LYS A C 1
ATOM 2478 O O . LYS A 1 302 ? 26.436 -29.983 -15.229 1.00 56.69 302 LYS A O 1
ATOM 2483 N N . ARG A 1 303 ? 24.883 -30.833 -16.610 1.00 54.22 303 ARG A N 1
ATOM 2484 C CA . ARG A 1 303 ? 24.344 -31.801 -15.644 1.00 54.22 303 ARG A CA 1
ATOM 2485 C C . ARG A 1 303 ? 25.087 -33.129 -15.740 1.00 54.22 303 ARG A C 1
ATOM 2487 O O . ARG A 1 303 ? 25.421 -33.668 -14.699 1.00 54.22 303 ARG A O 1
ATOM 2494 N N . GLU A 1 304 ? 25.398 -33.592 -16.949 1.00 48.09 304 GLU A N 1
ATOM 2495 C CA . GLU A 1 304 ? 26.145 -34.840 -17.182 1.00 48.09 304 GLU A CA 1
ATOM 2496 C C . GLU A 1 304 ? 27.539 -34.793 -16.538 1.00 48.09 304 GLU A C 1
ATOM 2498 O O . GLU A 1 304 ? 27.887 -35.673 -15.762 1.00 48.09 304 GLU A O 1
ATOM 2503 N N . THR A 1 305 ? 28.272 -33.686 -16.692 1.00 44.56 305 THR A N 1
ATOM 2504 C CA . THR A 1 305 ? 29.616 -33.538 -16.098 1.00 44.56 305 THR A CA 1
ATOM 2505 C C . THR A 1 305 ? 29.655 -33.509 -14.564 1.00 44.56 305 THR A C 1
ATOM 2507 O O . THR A 1 305 ? 30.733 -33.592 -13.991 1.00 44.56 305 THR A O 1
ATOM 2510 N N . VAL A 1 306 ? 28.517 -33.320 -13.885 1.00 45.81 306 VAL A N 1
ATOM 2511 C CA . VAL A 1 306 ? 28.446 -33.305 -12.408 1.00 45.81 306 VAL A CA 1
ATOM 2512 C C . VAL A 1 306 ? 28.170 -34.704 -11.849 1.00 45.81 306 VAL A C 1
ATOM 2514 O O . VAL A 1 306 ? 28.489 -34.955 -10.692 1.00 45.81 306 VAL A O 1
ATOM 2517 N N . PHE A 1 307 ? 27.612 -35.615 -12.653 1.00 40.12 307 PHE A N 1
ATOM 2518 C CA . PHE A 1 307 ? 27.385 -37.004 -12.245 1.00 40.12 307 PHE A CA 1
ATOM 2519 C C . PHE A 1 307 ? 28.628 -37.895 -12.424 1.00 40.12 307 PHE A C 1
ATOM 2521 O O . PHE A 1 307 ? 28.764 -38.862 -11.687 1.00 40.12 307 PHE A O 1
ATOM 2528 N N . ASP A 1 308 ? 29.567 -37.528 -13.303 1.00 37.88 308 ASP A N 1
ATOM 2529 C CA . ASP A 1 308 ? 30.790 -38.311 -13.578 1.00 37.88 308 ASP A CA 1
ATOM 2530 C C . ASP A 1 308 ? 31.981 -38.015 -12.638 1.00 37.88 308 ASP A C 1
ATOM 2532 O O . ASP A 1 308 ? 33.074 -38.532 -12.843 1.00 37.88 308 ASP A O 1
ATOM 2536 N N . GLN A 1 309 ? 31.815 -37.177 -11.606 1.00 37.62 309 GLN A N 1
ATOM 2537 C CA . GLN A 1 309 ? 32.895 -36.845 -10.651 1.00 37.62 309 GLN A CA 1
ATOM 2538 C C . GLN A 1 309 ? 32.728 -37.494 -9.269 1.00 37.62 309 GLN A C 1
ATOM 2540 O O . GLN A 1 309 ? 33.405 -37.111 -8.316 1.00 37.62 309 GLN A O 1
ATOM 2545 N N . THR A 1 310 ? 31.835 -38.477 -9.147 1.00 40.06 310 THR A N 1
ATOM 2546 C CA . THR A 1 310 ? 31.668 -39.296 -7.939 1.00 40.06 310 THR A CA 1
ATOM 2547 C C . THR A 1 310 ? 31.774 -40.779 -8.278 1.00 40.06 310 THR A C 1
ATOM 2549 O O . THR A 1 310 ? 30.776 -41.495 -8.267 1.00 40.06 310 THR A O 1
ATOM 2552 N N . THR A 1 311 ? 32.993 -41.211 -8.576 1.00 34.59 311 THR A N 1
ATOM 2553 C CA . THR A 1 311 ? 33.492 -42.596 -8.529 1.00 34.59 311 THR A CA 1
ATOM 2554 C C . THR A 1 311 ? 34.974 -42.517 -8.232 1.00 34.59 311 THR A C 1
ATOM 2556 O O . THR A 1 311 ? 35.430 -43.272 -7.354 1.00 34.59 311 THR A O 1
#

Secondary structure (DSSP, 8-state):
-HHHHHHHHSS-TT--S-TT---EEEEEETTEEEEEESS-HHHHHHHHHHHHHHHHHTT----TTT-----TTTSPEEETTEEEEE-----EEEETTTTEEEEPP--EEEE--HHHHHHHHHHTTSEETTEE---GGGTTS-HHHHHHHHHHHHHHHHHHTTT-TTHHHHHHHHHHHHHHHHHHHHHHHTT-SSHHHHHHHHTTTT--TTS--------S---S---S--HHHHHHHH-S----GGG---TTT---TTEEEEE-S-GGG--TTT-HHHHHHHHHT-SEEEEEHHHHHHHHHHHHHHHTT--